Protein AF-W1IYW5-F1 (afdb_monomer_lite)

Secondary structure (DSSP, 8-state):
-EEEEPP-SSSPPEEEEEEEES-TTTT-EEEEEEEEE--TT--HHHHHHHHHHHT-TTTSTT--EEEE-STTHHHHHHHHHHTT--EEEE-TTSPPSSHHHHHHBSSHHHHHHHHHHHHHHTTSEE--S-HHHHHHHHT--EEE-TTS-EEEPPHHHHHHHH-PPP-HHHHHHHHHHH-----TTSPP-----SSSTTS--

pLDDT: mean 89.02, std 13.96, range [38.94, 98.12]

Sequence (201 aa):
MALCDVGNGRDKSIINLCKISGARGDTRRLVNYNIIEMDGACDPVEFGEFIHLTCDPVLYPNISLVVDSDEVGSDTTSILERSGREVQRIRWGKPMFSHYDRSRYLNQRAYANVAAQRAIRSGRMRPDNSSKSAEQAAKIPVRIDENGRWVIMKKALMRAKLNIRSPDRWDTYCFGMLCDFVPAAEPAKVRAELTLNAMSG

Organism: NCBI:txid1427518

Foldseek 3Di:
DWQWEFAALQDKIKTWDWDWDDDFADGIFIGTDDMDIHDSRQALLNVLVVCPVVVDCVVPPQDAAEYACPDRNVNSVVNNVVVVHDYHYDPFQAADPDPVLVLAAVHLVQSLLVRLVSCVVVVRYDDDPDPLLVVLNVLFDWDADPSRYIDTDDQVCCCPPVVDHDSRSNVSSSSSSVDDGDDPPDHDPPPPDDDPPPPPD

Structure (mmCIF, N/CA/C/O backbone):
data_AF-W1IYW5-F1
#
_entry.id   AF-W1IYW5-F1
#
loop_
_atom_site.group_PDB
_atom_site.id
_atom_site.type_symbol
_atom_site.label_atom_id
_atom_site.label_alt_id
_atom_site.label_comp_id
_atom_site.label_asym_id
_atom_site.label_entity_id
_atom_site.label_seq_id
_atom_site.pdbx_PDB_ins_code
_atom_site.Cartn_x
_atom_site.Cartn_y
_atom_site.Cartn_z
_atom_site.occupancy
_atom_site.B_iso_or_equiv
_atom_site.auth_seq_id
_atom_site.auth_comp_id
_atom_site.auth_asym_id
_atom_site.auth_atom_id
_atom_site.pdbx_PDB_model_num
ATOM 1 N N . MET A 1 1 ? -9.007 -4.127 8.463 1.00 92.56 1 MET A N 1
ATOM 2 C CA . MET A 1 1 ? -7.756 -3.338 8.457 1.00 92.56 1 MET A CA 1
ATOM 3 C C . MET A 1 1 ? -8.027 -2.000 7.801 1.00 92.56 1 MET A C 1
ATOM 5 O O . MET A 1 1 ? -8.871 -1.956 6.910 1.00 92.56 1 MET A O 1
ATOM 9 N N . ALA A 1 2 ? -7.314 -0.960 8.226 1.00 97.00 2 ALA A N 1
ATOM 10 C CA . ALA A 1 2 ? -7.260 0.333 7.551 1.00 97.00 2 ALA A CA 1
ATOM 11 C C . ALA A 1 2 ? -5.859 0.521 6.963 1.00 97.00 2 ALA A C 1
ATOM 13 O O . ALA A 1 2 ? -4.875 0.478 7.701 1.00 97.00 2 ALA A O 1
ATOM 14 N N . LEU A 1 3 ? -5.781 0.659 5.639 1.00 97.62 3 LEU A N 1
ATOM 15 C CA . LEU A 1 3 ? -4.537 0.895 4.908 1.00 97.62 3 LEU A CA 1
ATOM 16 C C . LEU A 1 3 ? -4.518 2.355 4.459 1.00 97.62 3 LEU A C 1
ATOM 18 O O . LEU A 1 3 ? -5.392 2.756 3.689 1.00 97.62 3 LEU A O 1
ATOM 22 N N . CYS A 1 4 ? -3.553 3.129 4.944 1.00 97.38 4 CYS A N 1
ATOM 23 C CA . CYS A 1 4 ? -3.563 4.581 4.837 1.00 97.38 4 CYS A CA 1
ATOM 24 C C . CYS A 1 4 ? -2.349 5.102 4.061 1.00 97.38 4 CYS A C 1
ATOM 26 O O . CYS A 1 4 ? -1.214 4.853 4.470 1.00 97.38 4 CYS A O 1
ATOM 28 N N . ASP A 1 5 ? -2.592 5.830 2.967 1.00 95.44 5 ASP A N 1
ATOM 29 C CA . ASP A 1 5 ? -1.572 6.641 2.280 1.00 95.44 5 ASP A CA 1
ATOM 30 C C . ASP A 1 5 ? -1.760 8.099 2.710 1.00 95.44 5 ASP A C 1
ATOM 32 O O . ASP A 1 5 ? -2.897 8.584 2.767 1.00 95.44 5 ASP A O 1
ATOM 36 N N . VAL A 1 6 ? -0.668 8.765 3.077 1.00 93.81 6 VAL A N 1
ATOM 37 C CA . VAL A 1 6 ? -0.693 10.094 3.695 1.00 93.81 6 VAL A CA 1
ATOM 38 C C . VAL A 1 6 ? -0.319 11.138 2.652 1.00 93.81 6 VAL A C 1
ATOM 40 O O . VAL A 1 6 ? 0.784 11.134 2.106 1.00 93.81 6 VAL A O 1
ATOM 43 N N . GLY A 1 7 ? -1.251 12.049 2.390 1.00 88.62 7 GLY A N 1
ATOM 44 C CA . GLY A 1 7 ? -1.028 13.223 1.562 1.00 88.62 7 GLY A CA 1
ATOM 45 C C . GLY A 1 7 ? -0.163 14.272 2.263 1.00 88.62 7 GLY A C 1
ATOM 46 O O . GLY A 1 7 ? 0.012 14.272 3.477 1.00 88.62 7 GLY A O 1
ATOM 47 N N . ASN A 1 8 ? 0.384 15.199 1.484 1.00 77.62 8 ASN A N 1
ATOM 48 C CA . ASN A 1 8 ? 1.279 16.262 1.959 1.00 77.62 8 ASN A CA 1
ATOM 49 C C . ASN A 1 8 ? 0.727 17.673 1.684 1.00 77.62 8 ASN A C 1
ATOM 51 O O . ASN A 1 8 ? 1.497 18.590 1.399 1.00 77.62 8 ASN A O 1
ATOM 55 N N . GLY A 1 9 ? -0.598 17.841 1.668 1.00 69.56 9 GLY A N 1
ATOM 56 C CA . GLY A 1 9 ? -1.248 19.107 1.301 1.00 69.56 9 GLY A CA 1
ATOM 57 C C . GLY A 1 9 ? -1.411 19.324 -0.215 1.00 69.56 9 GLY A C 1
ATOM 58 O O . GLY A 1 9 ? -2.073 20.264 -0.653 1.00 69.56 9 GLY A O 1
ATOM 59 N N . ARG A 1 10 ? -0.794 18.469 -1.045 1.00 73.94 10 ARG A N 1
ATOM 60 C CA . ARG A 1 10 ? -0.925 18.477 -2.513 1.00 73.94 10 ARG A CA 1
ATOM 61 C C . ARG A 1 10 ? -1.591 17.209 -3.031 1.00 73.94 10 ARG A C 1
ATOM 63 O O . ARG A 1 10 ? -2.471 17.279 -3.891 1.00 73.94 10 ARG A O 1
ATOM 70 N N . ASP A 1 11 ? -1.103 16.067 -2.564 1.00 81.56 11 ASP A N 1
ATOM 71 C CA . ASP A 1 11 ? -1.695 14.758 -2.821 1.00 81.56 11 ASP A CA 1
ATOM 72 C C . ASP A 1 11 ? -2.724 14.443 -1.725 1.00 81.56 11 ASP A C 1
ATOM 74 O O . ASP A 1 11 ? -2.647 14.980 -0.620 1.00 81.56 11 ASP A O 1
ATOM 78 N N . LYS A 1 12 ? -3.726 13.620 -2.044 1.00 90.12 12 LYS A N 1
ATOM 79 C CA . LYS A 1 12 ? -4.836 13.342 -1.125 1.00 90.12 12 LYS A CA 1
ATOM 80 C C . LYS A 1 12 ? -4.490 12.198 -0.185 1.00 90.12 12 LYS A C 1
ATOM 82 O O . LYS A 1 12 ? -3.950 11.188 -0.629 1.00 90.12 12 LYS A O 1
ATOM 87 N N . SER A 1 13 ? -4.908 12.314 1.070 1.00 95.00 13 SER A N 1
ATOM 88 C CA . SER A 1 13 ? -4.838 11.211 2.028 1.00 95.00 13 SER A CA 1
ATOM 89 C C . SER A 1 13 ? -5.966 10.205 1.786 1.00 95.00 13 SER A C 1
ATOM 91 O O . SER A 1 13 ? -7.115 10.587 1.543 1.00 95.00 13 SER A O 1
ATOM 93 N N . ILE A 1 14 ? -5.652 8.912 1.842 1.00 96.81 14 ILE A N 1
ATOM 94 C CA . ILE A 1 14 ? -6.589 7.823 1.533 1.00 96.81 14 ILE A CA 1
ATOM 95 C C . ILE A 1 14 ? -6.644 6.836 2.694 1.00 96.81 14 ILE A C 1
ATOM 97 O O . ILE A 1 14 ? -5.599 6.424 3.184 1.00 96.81 14 ILE A O 1
ATOM 101 N N . ILE A 1 15 ? -7.844 6.378 3.063 1.00 97.81 15 ILE A N 1
ATOM 102 C CA . ILE A 1 15 ? -8.062 5.206 3.923 1.00 97.81 15 ILE A CA 1
ATOM 103 C C . ILE A 1 15 ? -8.758 4.121 3.104 1.00 97.81 15 ILE A C 1
ATOM 105 O O . ILE A 1 15 ? -9.862 4.316 2.601 1.00 97.81 15 ILE A O 1
ATOM 109 N N . ASN A 1 16 ? -8.147 2.946 3.013 1.00 97.62 16 ASN A N 1
ATOM 110 C CA . ASN A 1 16 ? -8.753 1.758 2.421 1.00 97.62 16 ASN A CA 1
ATOM 111 C C . ASN A 1 16 ? -9.114 0.757 3.521 1.00 97.62 16 ASN A C 1
ATOM 113 O O . ASN A 1 16 ? -8.246 0.105 4.114 1.00 97.62 16 ASN A O 1
ATOM 117 N N . LEU A 1 17 ? -10.414 0.642 3.789 1.00 95.88 17 LEU A N 1
ATOM 118 C CA . LEU A 1 17 ? -10.966 -0.341 4.708 1.00 95.88 17 LEU A CA 1
ATOM 119 C C . LEU A 1 17 ? -11.134 -1.668 3.973 1.00 95.88 17 LEU A C 1
ATOM 121 O O . LEU A 1 17 ? -11.879 -1.776 2.996 1.00 95.88 17 LEU A O 1
ATOM 125 N N . CYS A 1 18 ? -10.441 -2.698 4.449 1.00 94.31 18 CYS A N 1
ATOM 126 C CA . CYS A 1 18 ? -10.417 -3.998 3.790 1.00 94.31 18 CYS A CA 1
ATOM 127 C C . CYS A 1 18 ? -10.263 -5.169 4.770 1.00 94.31 18 CYS A C 1
ATOM 129 O O . CYS A 1 18 ? -9.826 -5.019 5.919 1.00 94.31 18 CYS A O 1
ATOM 131 N N . LYS A 1 19 ? -10.607 -6.368 4.290 1.00 93.06 19 LYS A N 1
ATOM 132 C CA . LYS A 1 19 ? -10.256 -7.648 4.913 1.00 93.06 19 LYS A CA 1
ATOM 133 C C . LYS A 1 19 ? -9.059 -8.249 4.195 1.00 93.06 19 LYS A C 1
ATOM 135 O O . LYS A 1 19 ? -9.062 -8.377 2.970 1.00 93.06 19 LYS A O 1
ATOM 140 N N . ILE A 1 20 ? -8.078 -8.678 4.979 1.00 92.88 20 ILE A N 1
ATOM 141 C CA . ILE A 1 20 ? -6.892 -9.381 4.499 1.00 92.88 20 ILE A CA 1
ATOM 142 C C . ILE A 1 20 ? -6.890 -10.791 5.080 1.00 92.88 20 ILE A C 1
ATOM 144 O O . ILE A 1 20 ? -7.329 -11.015 6.206 1.00 92.88 20 ILE A O 1
ATOM 148 N N . SER A 1 21 ? -6.458 -11.751 4.270 1.00 92.75 21 SER A N 1
ATOM 149 C CA . SER A 1 21 ? -6.284 -13.148 4.668 1.00 92.75 21 SER A CA 1
ATOM 150 C C . SER A 1 21 ? -5.177 -13.804 3.844 1.00 92.75 21 SER A C 1
ATOM 152 O O . SER A 1 21 ? -4.787 -13.281 2.798 1.00 92.75 21 SER A O 1
ATOM 154 N N . GLY A 1 22 ? -4.678 -14.947 4.308 1.00 92.00 22 GLY A N 1
ATOM 155 C CA . GLY A 1 22 ? -3.593 -15.676 3.653 1.00 92.00 22 GLY A CA 1
ATOM 156 C C . GLY A 1 22 ? -2.206 -15.074 3.902 1.00 92.00 22 GLY A C 1
ATOM 157 O O . GLY A 1 22 ? -2.042 -13.891 4.219 1.00 92.00 22 GLY A O 1
ATOM 158 N N . ALA A 1 23 ? -1.187 -15.915 3.756 1.00 90.25 23 ALA A N 1
ATOM 159 C CA . ALA A 1 23 ? 0.206 -15.513 3.900 1.00 90.25 23 ALA A CA 1
ATOM 160 C C . ALA A 1 23 ? 0.642 -14.604 2.738 1.00 90.25 23 ALA A C 1
ATOM 162 O O . ALA A 1 23 ? 0.059 -14.635 1.650 1.00 90.25 23 ALA A O 1
ATOM 163 N N . ARG A 1 24 ? 1.683 -13.788 2.958 1.00 90.50 24 ARG A N 1
ATOM 164 C CA . ARG A 1 24 ? 2.289 -12.981 1.884 1.00 90.50 24 ARG A CA 1
ATOM 165 C C . ARG A 1 24 ? 2.735 -13.891 0.727 1.00 90.50 24 ARG A C 1
ATOM 167 O O . ARG A 1 24 ? 3.128 -15.033 0.946 1.00 90.50 24 ARG A O 1
ATOM 174 N N . GLY A 1 25 ? 2.667 -13.384 -0.504 1.00 84.81 25 GLY A N 1
ATOM 175 C CA . GLY A 1 25 ? 2.930 -14.163 -1.719 1.00 84.81 25 GLY A CA 1
ATOM 176 C C . GLY A 1 25 ? 1.661 -14.763 -2.334 1.00 84.81 25 GLY A C 1
ATOM 177 O O . GLY A 1 25 ? 0.730 -14.036 -2.704 1.00 84.81 25 GLY A O 1
ATOM 178 N N . ASP A 1 26 ? 1.626 -16.085 -2.489 1.00 85.00 26 ASP A N 1
ATOM 179 C CA . ASP A 1 26 ? 0.681 -16.741 -3.404 1.00 85.00 26 ASP A CA 1
ATOM 180 C C . ASP A 1 26 ? -0.714 -16.994 -2.821 1.00 85.00 26 ASP A C 1
ATOM 182 O O . ASP A 1 26 ? -1.666 -17.166 -3.577 1.00 85.00 26 ASP A O 1
ATOM 186 N N . THR A 1 27 ? -0.877 -16.938 -1.496 1.00 92.19 27 THR A N 1
ATOM 187 C CA . THR A 1 27 ? -2.184 -17.148 -0.840 1.00 92.19 27 THR A CA 1
ATOM 188 C C . THR A 1 27 ? -2.853 -15.851 -0.389 1.00 92.19 27 THR A C 1
ATOM 190 O O . THR A 1 27 ? -4.037 -15.854 -0.054 1.00 92.19 27 THR A O 1
ATOM 193 N N . ARG A 1 28 ? -2.130 -14.724 -0.426 1.00 94.94 28 ARG A N 1
ATOM 194 C CA . ARG A 1 28 ? -2.611 -13.415 0.028 1.00 94.94 28 ARG A CA 1
ATOM 195 C C . ARG A 1 28 ? -3.891 -13.007 -0.695 1.00 94.94 28 ARG A C 1
ATOM 197 O O . ARG A 1 28 ? -3.903 -12.927 -1.924 1.00 94.94 28 ARG A O 1
ATOM 204 N N . ARG A 1 29 ? -4.946 -12.710 0.058 1.00 95.75 29 ARG A N 1
ATOM 205 C CA . ARG A 1 29 ? -6.242 -12.244 -0.441 1.00 95.75 29 ARG A CA 1
ATOM 206 C C . ARG A 1 29 ? -6.603 -10.917 0.215 1.00 95.75 29 ARG A C 1
ATOM 208 O O . ARG A 1 29 ? -6.480 -10.782 1.431 1.00 95.75 29 ARG A O 1
ATOM 215 N N . LEU A 1 30 ? -7.088 -9.977 -0.592 1.00 95.56 30 LEU A N 1
ATOM 216 C CA . LEU A 1 30 ? -7.554 -8.663 -0.157 1.00 95.56 30 LEU A CA 1
ATOM 217 C C . LEU A 1 30 ? -8.959 -8.425 -0.707 1.00 95.56 30 LEU A C 1
ATOM 219 O O . LEU A 1 30 ? -9.179 -8.466 -1.918 1.00 95.56 30 LEU A O 1
ATOM 223 N N . VAL A 1 31 ? -9.904 -8.179 0.196 1.00 94.62 31 VAL A N 1
ATOM 224 C CA . VAL A 1 31 ? -11.281 -7.798 -0.129 1.00 94.62 31 VAL A CA 1
ATOM 225 C C . VAL A 1 31 ? -11.503 -6.379 0.376 1.00 94.62 31 VAL A C 1
ATOM 227 O O . VAL A 1 31 ? -11.457 -6.142 1.583 1.00 94.62 31 VAL A O 1
ATOM 230 N N . ASN A 1 32 ? -11.687 -5.434 -0.544 1.00 94.75 32 ASN A N 1
ATOM 231 C CA . ASN A 1 32 ? -12.007 -4.052 -0.205 1.00 94.75 32 ASN A CA 1
ATOM 232 C C . ASN A 1 32 ? -13.467 -3.938 0.258 1.00 94.75 32 ASN A C 1
ATOM 234 O O . ASN A 1 32 ? -14.337 -4.627 -0.272 1.00 94.75 32 ASN A O 1
ATOM 238 N N . TYR A 1 33 ? -13.702 -3.076 1.244 1.00 93.00 33 TYR A N 1
ATOM 239 C CA . TYR A 1 33 ? -15.037 -2.703 1.707 1.00 93.00 33 TYR A CA 1
ATOM 240 C C . TYR A 1 33 ? -15.352 -1.245 1.408 1.00 93.00 33 TYR A C 1
ATOM 242 O O . TYR A 1 33 ? -16.455 -0.943 0.966 1.00 93.00 33 TYR A O 1
ATOM 250 N N . ASN A 1 34 ? -14.404 -0.345 1.675 1.00 94.81 34 ASN A N 1
ATOM 251 C CA . ASN A 1 34 ? -14.607 1.080 1.467 1.00 94.81 34 ASN A CA 1
ATOM 252 C C . ASN A 1 34 ? -13.282 1.797 1.187 1.00 94.81 34 ASN A C 1
ATOM 254 O O . ASN A 1 34 ? -12.236 1.402 1.706 1.00 94.81 34 ASN A O 1
ATOM 258 N N . ILE A 1 35 ? -13.338 2.862 0.389 1.00 96.88 35 ILE A N 1
ATOM 259 C CA . ILE A 1 35 ? -12.247 3.824 0.219 1.00 96.88 35 ILE A CA 1
ATOM 260 C C . ILE A 1 35 ? -12.757 5.190 0.651 1.00 96.88 35 ILE A C 1
ATOM 262 O O . ILE A 1 35 ? -13.714 5.709 0.081 1.00 96.88 35 ILE A O 1
ATOM 266 N N . ILE A 1 36 ? -12.064 5.789 1.609 1.00 96.38 36 ILE A N 1
ATOM 267 C CA . ILE A 1 36 ? -12.304 7.150 2.071 1.00 96.38 36 ILE A CA 1
ATOM 268 C C . ILE A 1 36 ? -11.160 8.011 1.539 1.00 96.38 36 ILE A C 1
ATOM 270 O O . ILE A 1 36 ? -9.991 7.683 1.725 1.00 96.38 36 ILE A O 1
ATOM 274 N N . GLU A 1 37 ? -11.500 9.079 0.825 1.00 95.31 37 GLU A N 1
ATOM 275 C CA . GLU A 1 37 ? -10.552 10.031 0.241 1.00 95.31 37 GLU A CA 1
ATOM 276 C C . GLU A 1 37 ? -10.751 11.377 0.934 1.00 95.31 37 GLU A C 1
ATOM 278 O O . GLU A 1 37 ? -11.840 11.945 0.859 1.00 95.31 37 GLU A O 1
ATOM 283 N N . MET A 1 38 ? -9.707 11.861 1.604 1.00 93.31 38 MET A N 1
ATOM 284 C CA . MET A 1 38 ? -9.703 13.166 2.260 1.00 93.31 38 MET A CA 1
ATOM 285 C C . MET A 1 38 ? -9.504 14.287 1.241 1.00 93.31 38 MET A C 1
ATOM 287 O O . MET A 1 38 ? -9.048 14.066 0.109 1.00 93.31 38 MET A O 1
ATOM 291 N N . ASP A 1 39 ? -9.836 15.510 1.649 1.00 86.62 39 ASP A N 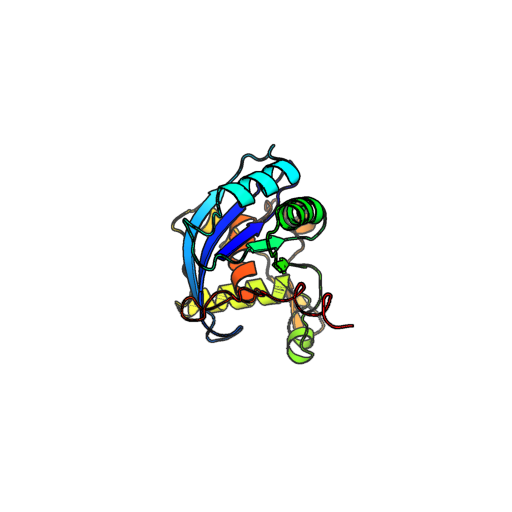1
ATOM 292 C CA . ASP A 1 39 ? -9.461 16.687 0.876 1.00 86.62 39 ASP A CA 1
ATOM 293 C C . ASP A 1 39 ? -7.931 16.815 0.781 1.00 86.62 39 ASP A C 1
ATOM 295 O O . ASP A 1 39 ? -7.195 16.362 1.658 1.00 86.62 39 ASP A O 1
ATOM 299 N N . GLY A 1 40 ? -7.446 17.412 -0.310 1.00 81.44 40 GLY A N 1
ATOM 300 C CA . GLY A 1 40 ? -6.012 17.605 -0.520 1.00 81.44 40 GLY A CA 1
ATOM 301 C C . GLY A 1 40 ? -5.381 18.572 0.481 1.00 81.44 40 GLY A C 1
ATOM 302 O O . GLY A 1 40 ? -4.184 18.472 0.702 1.00 81.44 40 GLY A O 1
ATOM 303 N N . ALA A 1 41 ? -6.164 19.468 1.089 1.00 84.88 41 ALA A N 1
ATOM 304 C CA . ALA A 1 41 ? -5.701 20.406 2.108 1.00 84.88 41 ALA A CA 1
ATOM 305 C C . ALA A 1 41 ? -5.589 19.793 3.516 1.00 84.88 41 ALA A C 1
ATOM 307 O O . ALA A 1 41 ? -5.059 20.456 4.403 1.00 84.88 41 ALA A O 1
ATOM 308 N N . CYS A 1 42 ? -6.068 18.560 3.718 1.00 88.69 42 CYS A N 1
ATOM 309 C CA . CYS A 1 42 ? -5.986 17.875 5.006 1.00 88.69 42 CYS A CA 1
ATOM 310 C C . CYS A 1 42 ? -4.523 17.612 5.373 1.00 88.69 42 CYS A C 1
ATOM 312 O O . CYS A 1 42 ? -3.784 16.974 4.611 1.00 88.69 42 CYS A O 1
ATOM 314 N N . ASP A 1 43 ? -4.103 18.111 6.532 1.00 90.75 43 ASP A N 1
ATOM 315 C CA . ASP A 1 43 ? -2.738 17.929 7.004 1.00 90.75 43 ASP A CA 1
ATOM 316 C C . ASP A 1 43 ? -2.537 16.548 7.675 1.00 90.75 43 ASP A C 1
ATOM 318 O O . ASP A 1 43 ? -3.501 15.870 8.048 1.00 90.75 43 ASP A O 1
ATOM 322 N N . PRO A 1 44 ? -1.284 16.077 7.827 1.00 92.38 44 PRO A N 1
ATOM 323 C CA . PRO A 1 44 ? -1.004 14.762 8.403 1.00 92.38 44 PRO A CA 1
ATOM 324 C C . PRO A 1 44 ? -1.505 14.556 9.843 1.00 92.38 44 PRO A C 1
ATOM 326 O O . PRO A 1 44 ? -1.775 13.411 10.224 1.00 92.38 44 PRO A O 1
ATOM 329 N N . VAL A 1 45 ? -1.606 15.617 10.650 1.00 92.56 45 VAL A N 1
ATOM 330 C CA . VAL A 1 45 ? -2.096 15.555 12.036 1.00 92.56 45 VAL A CA 1
ATOM 331 C C . VAL A 1 45 ? -3.608 15.379 12.033 1.00 92.56 45 VAL A C 1
ATOM 333 O O . VAL A 1 45 ? -4.092 14.406 12.615 1.00 92.56 45 VAL A O 1
ATOM 336 N N . GLU A 1 46 ? -4.326 16.234 11.300 1.00 93.19 46 GLU A N 1
ATOM 337 C CA . GLU A 1 46 ? -5.779 16.126 11.107 1.00 93.19 46 GLU A CA 1
ATOM 338 C C . GLU A 1 46 ? -6.151 14.742 10.555 1.00 93.19 46 GLU A C 1
ATOM 340 O O . GLU A 1 46 ? -7.086 14.091 11.027 1.00 93.19 46 GLU A O 1
ATOM 345 N N . PHE A 1 47 ? -5.365 14.223 9.607 1.00 95.44 47 PHE A N 1
ATOM 346 C CA . PHE A 1 47 ? -5.587 12.886 9.070 1.00 95.44 47 PHE A CA 1
ATOM 347 C C . PHE A 1 47 ? -5.417 11.782 10.125 1.00 95.44 47 PHE A C 1
ATOM 349 O O . PHE A 1 47 ? -6.175 10.811 10.130 1.00 95.44 47 PHE A O 1
ATOM 356 N N . GLY A 1 48 ? -4.451 11.920 11.040 1.00 95.31 48 GLY A N 1
ATOM 357 C CA . GLY A 1 48 ? -4.250 10.983 12.149 1.00 95.31 48 GLY A CA 1
ATOM 358 C C . GLY A 1 48 ? -5.440 10.949 13.106 1.00 95.31 48 GLY A C 1
ATOM 359 O O . GLY A 1 48 ? -5.919 9.868 13.460 1.00 95.31 48 GLY A O 1
ATOM 360 N N . GLU A 1 49 ? -5.966 12.119 13.464 1.00 94.62 49 GLU A N 1
ATOM 361 C CA . GLU A 1 49 ? -7.178 12.252 14.281 1.00 94.62 49 GLU A CA 1
ATOM 362 C C . GLU A 1 49 ? -8.399 11.665 13.562 1.00 94.62 49 GLU A C 1
ATOM 364 O O . GLU A 1 49 ? -9.162 10.885 14.138 1.00 94.62 49 GLU A O 1
ATOM 369 N N . PHE A 1 50 ? -8.536 11.943 12.265 1.00 95.94 50 PHE A N 1
ATOM 370 C CA . PHE A 1 50 ? -9.610 11.396 11.447 1.00 95.94 50 PHE A CA 1
ATOM 371 C C . PHE A 1 50 ? -9.555 9.864 11.358 1.00 95.94 50 PHE A C 1
ATOM 373 O O . PHE A 1 50 ? -10.589 9.202 11.485 1.00 95.94 50 PHE A O 1
ATOM 380 N N . ILE A 1 51 ? -8.364 9.270 11.195 1.00 96.62 51 ILE A N 1
ATOM 381 C CA . ILE A 1 51 ? -8.184 7.810 11.243 1.00 96.62 51 ILE A CA 1
ATOM 382 C C . ILE A 1 51 ? -8.597 7.271 12.616 1.00 96.62 51 ILE A C 1
ATOM 384 O O . ILE A 1 51 ? -9.278 6.246 12.669 1.00 96.62 51 ILE A O 1
ATOM 388 N N . HIS A 1 52 ? -8.197 7.927 13.711 1.00 95.19 52 HIS A N 1
ATOM 389 C CA . HIS A 1 52 ? -8.535 7.497 15.069 1.00 95.19 52 HIS A CA 1
ATOM 390 C C . HIS A 1 52 ? -10.052 7.408 15.276 1.00 95.19 52 HIS A C 1
ATOM 392 O O . HIS A 1 52 ? -10.537 6.374 15.735 1.00 95.19 52 HIS A O 1
ATOM 398 N N . LEU A 1 53 ? -10.786 8.446 14.866 1.00 93.44 53 LEU A N 1
ATOM 399 C CA . LEU A 1 53 ? -12.244 8.514 14.990 1.00 93.44 53 LEU A CA 1
ATOM 400 C C . LEU A 1 53 ? -12.960 7.554 14.030 1.00 93.44 53 LEU A C 1
ATOM 402 O O . LEU A 1 53 ? -13.920 6.886 14.403 1.00 93.44 53 LEU A O 1
ATOM 406 N N . THR A 1 54 ? -12.488 7.457 12.787 1.00 93.81 54 THR A N 1
ATOM 407 C CA . THR A 1 54 ? -13.151 6.661 11.742 1.00 93.81 54 THR A CA 1
ATOM 408 C C . THR A 1 54 ? -12.917 5.162 11.916 1.00 93.81 54 THR A C 1
ATOM 410 O O . THR A 1 54 ? -13.780 4.352 11.583 1.00 93.81 54 THR A O 1
ATOM 413 N N . CYS A 1 55 ? -11.746 4.765 12.417 1.00 94.12 55 CYS A N 1
ATOM 414 C CA . CYS A 1 55 ? -11.343 3.366 12.563 1.00 94.12 55 CYS A CA 1
ATOM 415 C C . CYS A 1 55 ? -11.568 2.847 13.992 1.00 94.12 55 CYS A C 1
ATOM 417 O O . CYS A 1 55 ? -10.703 2.162 14.549 1.00 94.12 55 CYS A O 1
ATOM 419 N N . ASP A 1 56 ? -12.716 3.170 14.584 1.00 89.31 56 ASP A N 1
ATOM 420 C CA . ASP A 1 56 ? -13.095 2.751 15.935 1.00 89.31 56 ASP A CA 1
ATOM 421 C C . ASP A 1 56 ? -13.127 1.205 16.056 1.00 89.31 56 ASP A C 1
ATOM 423 O O . ASP A 1 56 ? -13.806 0.546 15.260 1.00 89.31 56 ASP A O 1
ATOM 427 N N . PRO A 1 57 ? -12.416 0.590 17.026 1.00 86.81 57 PRO A N 1
ATOM 428 C CA . PRO A 1 57 ? -12.482 -0.848 17.297 1.00 86.81 57 PRO A CA 1
ATOM 429 C C . PRO A 1 57 ? -13.879 -1.380 17.621 1.00 86.81 57 PRO A C 1
ATOM 431 O O . PRO A 1 57 ? -14.122 -2.566 17.407 1.00 86.81 57 PRO A O 1
ATOM 434 N N . VAL A 1 58 ? -14.781 -0.539 18.135 1.00 86.62 58 VAL A N 1
ATOM 435 C CA . VAL A 1 58 ? -16.178 -0.908 18.400 1.00 86.62 58 VAL A CA 1
ATOM 436 C C . VAL A 1 58 ? -16.915 -1.167 17.086 1.00 86.62 58 VAL A C 1
ATOM 438 O O . VAL A 1 58 ? -17.655 -2.142 16.973 1.00 86.62 58 VAL A O 1
ATOM 441 N N . LEU A 1 59 ? -16.673 -0.333 16.070 1.00 86.25 59 LEU A N 1
ATOM 442 C CA . LEU A 1 59 ? -17.259 -0.482 14.734 1.00 86.25 59 LEU A CA 1
ATOM 443 C C . LEU A 1 59 ? -16.526 -1.536 13.896 1.00 86.25 59 LEU A C 1
ATOM 445 O O . LEU A 1 59 ? -17.143 -2.264 13.118 1.00 86.25 59 LEU A O 1
ATOM 449 N N . TYR A 1 60 ? -15.207 -1.632 14.066 1.00 87.44 60 TYR A N 1
ATOM 450 C CA . TYR A 1 60 ? -14.343 -2.550 13.333 1.00 87.44 60 TYR A CA 1
ATOM 451 C C . TYR A 1 60 ? -13.489 -3.387 14.298 1.00 87.44 60 TYR A C 1
ATOM 453 O O . TYR A 1 60 ? -12.304 -3.094 14.495 1.00 87.44 60 TYR A O 1
ATOM 461 N N . PRO A 1 61 ? -14.044 -4.472 14.867 1.00 82.62 61 PRO A N 1
ATOM 462 C CA . PRO A 1 61 ? -13.281 -5.370 15.724 1.00 82.62 61 PRO A CA 1
ATOM 463 C C . PRO A 1 61 ? -12.027 -5.891 15.011 1.00 82.62 61 PRO A C 1
ATOM 465 O O . PRO A 1 61 ? -12.072 -6.262 13.834 1.00 82.62 61 PRO A O 1
ATOM 468 N N . ASN A 1 62 ? -10.896 -5.924 15.721 1.00 82.38 62 ASN A N 1
ATOM 469 C CA . ASN A 1 62 ? -9.585 -6.337 15.196 1.00 82.38 62 ASN A CA 1
ATOM 470 C C . ASN A 1 62 ? -9.051 -5.462 14.042 1.00 82.38 62 ASN A C 1
ATOM 472 O O . ASN A 1 62 ? -8.269 -5.923 13.202 1.00 82.38 62 ASN A O 1
ATOM 476 N N . ILE A 1 63 ? -9.456 -4.190 13.962 1.00 90.31 63 ILE A N 1
ATOM 477 C CA . ILE A 1 63 ? -8.887 -3.264 12.983 1.00 90.31 63 ILE A CA 1
ATOM 478 C C . ILE A 1 63 ? -7.416 -2.967 13.290 1.00 90.31 63 ILE A C 1
ATOM 480 O O . ILE A 1 63 ? -7.072 -2.261 14.230 1.00 90.31 63 ILE A O 1
ATOM 484 N N . SER A 1 64 ? -6.524 -3.493 12.456 1.00 92.94 64 SER A N 1
ATOM 485 C CA . SER A 1 64 ? -5.126 -3.060 12.424 1.00 92.94 64 SER A CA 1
ATOM 486 C C . SER A 1 64 ? -4.973 -1.835 11.524 1.00 92.94 64 SER A C 1
ATOM 488 O O . SER A 1 64 ? -5.532 -1.812 10.416 1.00 92.94 64 SER A O 1
ATOM 490 N N . LEU A 1 65 ? -4.199 -0.854 11.990 1.00 96.44 65 LEU A N 1
ATOM 491 C CA . LEU A 1 65 ? -3.836 0.340 11.233 1.00 96.44 65 LEU A CA 1
ATOM 492 C C . LEU A 1 65 ? -2.494 0.127 10.533 1.00 96.44 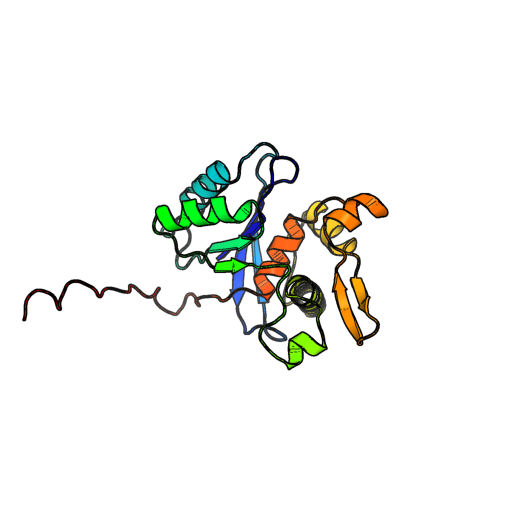65 LEU A C 1
ATOM 494 O O . LEU A 1 65 ? -1.528 -0.313 11.153 1.00 96.44 65 LEU A O 1
ATOM 498 N N . VAL A 1 66 ? -2.441 0.443 9.245 1.00 97.25 66 VAL A N 1
ATOM 499 C CA . VAL A 1 66 ? -1.237 0.374 8.416 1.00 97.25 66 VAL A CA 1
ATOM 500 C C . VAL A 1 66 ? -1.082 1.722 7.731 1.00 97.25 66 VAL A C 1
ATOM 502 O O . VAL A 1 66 ? -1.988 2.131 7.012 1.00 97.25 66 VAL A O 1
ATOM 505 N N . VAL A 1 67 ? 0.035 2.409 7.942 1.00 97.25 67 VAL A N 1
ATOM 506 C CA . VAL A 1 67 ? 0.247 3.780 7.450 1.00 97.25 67 VAL A CA 1
ATOM 507 C C . VAL A 1 67 ? 1.551 3.839 6.664 1.00 97.25 67 VAL A C 1
ATOM 509 O O . VAL A 1 67 ? 2.556 3.297 7.128 1.00 97.25 67 VAL A O 1
ATOM 512 N N . ASP A 1 68 ? 1.559 4.483 5.492 1.00 93.88 68 ASP A N 1
ATOM 513 C CA . ASP A 1 68 ? 2.818 4.909 4.867 1.00 93.88 68 ASP A CA 1
ATOM 514 C C . ASP A 1 68 ? 3.468 5.969 5.750 1.00 93.88 68 ASP A C 1
ATOM 516 O O . ASP A 1 68 ? 2.992 7.095 5.836 1.00 93.88 68 ASP A O 1
ATOM 520 N N . SER A 1 69 ? 4.508 5.575 6.481 1.00 89.50 69 SER A N 1
ATOM 521 C CA . SER A 1 69 ? 5.141 6.428 7.486 1.00 89.50 69 SER A CA 1
ATOM 522 C C . SER A 1 69 ? 6.407 7.103 6.969 1.00 89.50 69 SER A C 1
ATOM 524 O O . SER A 1 69 ? 7.148 7.682 7.772 1.00 89.50 69 SER A O 1
ATOM 526 N N . ASP A 1 70 ? 6.729 6.959 5.683 1.00 86.38 70 ASP A N 1
ATOM 527 C CA . ASP A 1 70 ? 7.827 7.706 5.081 1.00 86.38 70 ASP A CA 1
ATOM 528 C C . ASP A 1 70 ? 7.454 9.205 5.008 1.00 86.38 70 ASP A C 1
ATOM 530 O O . ASP A 1 70 ? 6.305 9.575 4.777 1.00 86.38 70 ASP A O 1
ATOM 534 N N . GLU A 1 71 ? 8.434 10.082 5.254 1.00 85.75 71 GLU A N 1
ATOM 535 C CA . GLU A 1 71 ? 8.264 11.546 5.241 1.00 85.75 71 GLU A CA 1
ATOM 536 C C . GLU A 1 71 ? 7.114 12.034 6.155 1.00 85.75 71 GLU A C 1
ATOM 538 O O . GLU A 1 71 ? 7.163 11.836 7.372 1.00 85.75 71 GLU A O 1
ATOM 543 N N . VAL A 1 72 ? 6.092 12.676 5.576 1.00 86.75 72 VAL A N 1
ATOM 544 C CA . VAL A 1 72 ? 4.975 13.326 6.283 1.00 86.75 72 VAL A CA 1
ATOM 545 C C . VAL A 1 72 ? 4.096 12.348 7.066 1.00 86.75 72 VAL A C 1
ATOM 547 O O . VAL A 1 72 ? 3.498 12.721 8.072 1.00 86.75 72 VAL A O 1
ATOM 550 N N . GLY A 1 73 ? 4.059 11.070 6.679 1.00 89.38 73 GLY A N 1
ATOM 551 C CA . GLY A 1 73 ? 3.263 10.065 7.385 1.00 89.38 73 GLY A CA 1
ATOM 552 C C . GLY A 1 73 ? 3.804 9.689 8.765 1.00 89.38 73 GLY A C 1
ATOM 553 O O . GLY A 1 73 ? 3.121 9.021 9.552 1.00 89.38 73 GLY A O 1
ATOM 554 N N . SER A 1 74 ? 5.024 10.124 9.102 1.00 92.56 74 SER A N 1
ATOM 555 C CA . SER A 1 74 ? 5.574 9.954 10.447 1.00 92.56 74 SER A CA 1
ATOM 556 C C . SER A 1 74 ? 4.752 10.700 11.503 1.00 92.56 74 SER A C 1
ATOM 558 O O . SER A 1 74 ? 4.559 10.164 12.600 1.00 92.56 74 SER A O 1
ATOM 560 N N . ASP A 1 75 ? 4.219 11.877 11.167 1.00 93.12 75 ASP A N 1
ATOM 561 C CA . ASP A 1 75 ? 3.420 12.693 12.086 1.00 93.12 75 ASP A CA 1
ATOM 562 C C . ASP A 1 75 ? 2.047 12.061 12.317 1.00 93.12 75 ASP A C 1
ATOM 564 O O . ASP A 1 75 ? 1.690 11.803 13.466 1.00 93.12 75 ASP A O 1
ATOM 568 N N . THR A 1 76 ? 1.349 11.660 11.243 1.00 95.19 76 THR A N 1
ATOM 569 C CA . THR A 1 76 ? 0.097 10.879 11.316 1.00 95.19 76 THR A CA 1
ATOM 570 C C . THR A 1 76 ? 0.251 9.665 12.225 1.00 95.19 76 THR A C 1
ATOM 572 O O . THR A 1 76 ? -0.594 9.390 13.076 1.00 95.19 76 THR A O 1
ATOM 575 N N . THR A 1 77 ? 1.360 8.937 12.078 1.00 95.81 77 THR A N 1
ATOM 576 C CA . THR A 1 77 ? 1.599 7.749 12.896 1.00 95.81 77 THR A CA 1
ATOM 577 C C . THR A 1 77 ? 1.840 8.101 14.364 1.00 95.81 77 THR A C 1
ATOM 579 O O . THR A 1 77 ? 1.329 7.420 15.248 1.00 95.81 77 THR A O 1
ATOM 582 N N . SER A 1 78 ? 2.587 9.172 14.633 1.00 95.12 78 SER A N 1
ATOM 583 C CA . SER A 1 78 ? 2.881 9.616 15.999 1.00 95.12 78 SER A CA 1
ATOM 584 C C . SER A 1 78 ? 1.618 10.078 16.731 1.00 95.12 78 SER A C 1
ATOM 586 O O . SER A 1 78 ? 1.474 9.810 17.921 1.00 95.12 78 SER A O 1
ATOM 588 N N . ILE A 1 79 ? 0.688 10.733 16.028 1.00 95.69 79 ILE A N 1
ATOM 589 C CA . ILE A 1 79 ? -0.631 11.095 16.567 1.00 95.69 79 ILE A CA 1
ATOM 590 C C . ILE A 1 79 ? -1.417 9.842 16.948 1.00 95.69 79 ILE A C 1
ATOM 592 O O . ILE A 1 79 ? -1.857 9.720 18.087 1.00 95.69 79 ILE A O 1
ATOM 596 N N . LEU A 1 80 ? -1.512 8.867 16.042 1.00 96.38 80 LEU A N 1
ATOM 597 C CA . LEU A 1 80 ? -2.202 7.605 16.309 1.00 96.38 80 LEU A CA 1
ATOM 598 C C . LEU A 1 80 ? -1.604 6.852 17.509 1.00 96.38 80 LEU A C 1
ATOM 600 O O . LEU A 1 80 ? -2.347 6.412 18.387 1.00 96.38 80 LEU A O 1
ATOM 604 N N . GLU A 1 81 ? -0.276 6.740 17.577 1.00 96.19 81 GLU A N 1
ATOM 605 C CA . GLU A 1 81 ? 0.431 6.091 18.689 1.00 96.19 81 GLU A CA 1
ATOM 606 C C . GLU A 1 81 ? 0.174 6.815 20.025 1.00 96.19 81 GLU A C 1
ATOM 608 O O . GLU A 1 81 ? -0.101 6.161 21.032 1.00 96.19 81 GLU A O 1
ATOM 613 N N . ARG A 1 82 ? 0.174 8.158 20.040 1.00 95.25 82 ARG A N 1
ATOM 614 C CA . ARG A 1 82 ? -0.177 8.963 21.229 1.00 95.25 82 ARG A CA 1
ATOM 615 C C . ARG A 1 82 ? -1.629 8.771 21.665 1.00 95.25 82 ARG A C 1
ATOM 617 O O . ARG A 1 82 ? -1.903 8.790 22.860 1.00 95.25 82 ARG A O 1
ATOM 624 N N . SER A 1 83 ? -2.536 8.522 20.725 1.00 93.19 83 SER A N 1
ATOM 625 C CA . SER A 1 83 ? -3.934 8.160 20.992 1.00 93.19 83 SER A CA 1
ATOM 626 C C . SER A 1 83 ? -4.119 6.681 21.378 1.00 93.19 83 SER A C 1
ATOM 628 O O . SER A 1 83 ? -5.239 6.169 21.339 1.00 93.19 83 SER A O 1
ATOM 630 N N . GLY A 1 84 ? -3.039 5.965 21.717 1.00 92.88 84 GLY A N 1
ATOM 631 C CA . GLY A 1 84 ? -3.080 4.576 22.185 1.00 92.88 84 GLY A CA 1
ATOM 632 C C . GLY A 1 84 ? -3.318 3.543 21.081 1.00 92.88 84 GLY A C 1
ATOM 633 O O . GLY A 1 84 ? -3.747 2.424 21.363 1.00 92.88 84 GLY A O 1
ATOM 634 N N . ARG A 1 85 ? -3.084 3.902 19.815 1.00 93.25 85 ARG A N 1
ATOM 635 C CA . ARG A 1 85 ? -3.304 3.018 18.665 1.00 93.25 85 ARG A CA 1
ATOM 636 C C . ARG A 1 85 ? -2.009 2.323 18.266 1.00 93.25 85 ARG A C 1
ATOM 638 O O . ARG A 1 85 ? -0.983 2.968 18.081 1.00 93.25 85 ARG A O 1
ATOM 645 N N . GLU A 1 86 ? -2.071 1.016 18.041 1.00 91.69 86 GLU A N 1
ATOM 646 C CA . GLU A 1 86 ? -0.968 0.287 17.413 1.00 91.69 86 GLU A CA 1
ATOM 647 C C . GLU A 1 86 ? -0.990 0.509 15.894 1.00 91.69 86 GLU A C 1
ATOM 649 O O . GLU A 1 86 ? -2.018 0.302 15.237 1.00 91.69 86 GLU A O 1
ATOM 654 N N . VAL A 1 87 ? 0.148 0.927 15.330 1.00 95.44 87 VAL A N 1
ATOM 655 C CA . VAL A 1 87 ? 0.280 1.226 13.901 1.00 95.44 87 VAL A CA 1
ATOM 656 C C . VAL A 1 87 ? 1.422 0.433 13.279 1.00 95.44 87 VAL A C 1
ATOM 658 O O . VAL A 1 87 ? 2.566 0.478 13.726 1.00 95.44 87 VAL A O 1
ATOM 661 N N . GLN A 1 88 ? 1.124 -0.252 12.178 1.00 95.75 88 GLN A N 1
ATOM 662 C CA . GLN A 1 88 ? 2.136 -0.852 11.321 1.00 95.75 88 GLN A CA 1
ATOM 663 C C . GLN A 1 88 ? 2.641 0.184 10.318 1.00 95.75 88 GLN A C 1
ATOM 665 O O . GLN A 1 88 ? 1.901 0.663 9.458 1.00 95.75 88 GLN A O 1
ATOM 670 N N . ARG A 1 89 ? 3.927 0.506 10.416 1.00 95.56 89 ARG A N 1
ATOM 671 C CA . ARG A 1 89 ? 4.586 1.501 9.567 1.00 95.56 89 ARG A CA 1
ATOM 672 C C . ARG A 1 89 ? 5.062 0.862 8.263 1.00 95.56 89 ARG A C 1
ATOM 674 O O . ARG A 1 89 ? 5.950 0.007 8.282 1.00 95.56 89 ARG A O 1
ATOM 681 N N . ILE A 1 90 ? 4.517 1.291 7.129 1.00 95.19 90 ILE A N 1
ATOM 682 C CA . ILE A 1 90 ? 5.052 0.963 5.804 1.00 95.19 90 ILE A CA 1
ATOM 683 C C . ILE A 1 90 ? 6.249 1.872 5.525 1.00 95.19 90 ILE A C 1
ATOM 685 O O . ILE A 1 90 ? 6.248 3.053 5.865 1.00 95.19 90 ILE A O 1
ATOM 689 N N . ARG A 1 91 ? 7.301 1.282 4.949 1.00 92.00 91 ARG A N 1
ATOM 690 C CA . ARG A 1 91 ? 8.556 1.960 4.607 1.00 92.00 91 ARG A CA 1
ATOM 691 C C . ARG A 1 91 ? 8.894 1.672 3.149 1.00 92.00 91 ARG A C 1
ATOM 693 O O . ARG A 1 91 ? 9.717 0.806 2.838 1.00 92.00 91 ARG A O 1
ATOM 700 N N . TRP A 1 92 ? 8.207 2.354 2.242 1.00 89.56 92 TRP A N 1
ATOM 701 C CA . TRP A 1 92 ? 8.123 2.031 0.817 1.00 89.56 92 TRP A CA 1
ATOM 702 C C . TRP A 1 92 ? 9.483 1.923 0.121 1.00 89.56 92 TRP A C 1
ATOM 704 O O . TRP A 1 92 ? 9.701 1.049 -0.730 1.00 89.56 92 TRP A O 1
ATOM 714 N N . GLY A 1 93 ? 10.416 2.796 0.510 1.00 91.19 93 GLY A N 1
ATOM 715 C CA . GLY A 1 93 ? 11.770 2.840 -0.038 1.00 91.19 93 GLY A CA 1
ATOM 716 C C . GLY A 1 93 ? 12.715 1.750 0.477 1.00 91.19 93 GLY A C 1
ATOM 717 O O . GLY A 1 93 ? 13.772 1.547 -0.123 1.00 91.19 93 GLY A O 1
ATOM 718 N N . LYS A 1 94 ? 12.374 1.047 1.565 1.00 94.94 94 LYS A N 1
ATOM 719 C CA . LYS A 1 94 ? 13.268 0.070 2.202 1.00 94.94 94 LYS A CA 1
ATOM 720 C C . LYS A 1 94 ? 13.335 -1.244 1.413 1.00 94.94 94 LYS A C 1
ATOM 722 O O . LYS A 1 94 ? 12.363 -1.624 0.754 1.00 94.94 94 LYS A O 1
ATOM 727 N N . PRO A 1 95 ? 14.469 -1.966 1.471 1.00 95.88 95 PRO A N 1
ATOM 728 C CA . PRO A 1 95 ? 14.576 -3.293 0.877 1.00 95.88 95 PRO A CA 1
ATOM 729 C C . PRO A 1 95 ? 13.634 -4.294 1.561 1.00 95.88 95 PRO A C 1
ATOM 731 O O . PRO A 1 95 ? 13.184 -4.094 2.691 1.00 95.88 95 PRO A O 1
ATOM 734 N N . MET A 1 96 ? 13.369 -5.407 0.877 1.00 95.38 96 MET A N 1
ATOM 735 C CA . MET A 1 96 ? 12.674 -6.547 1.476 1.00 95.38 96 MET 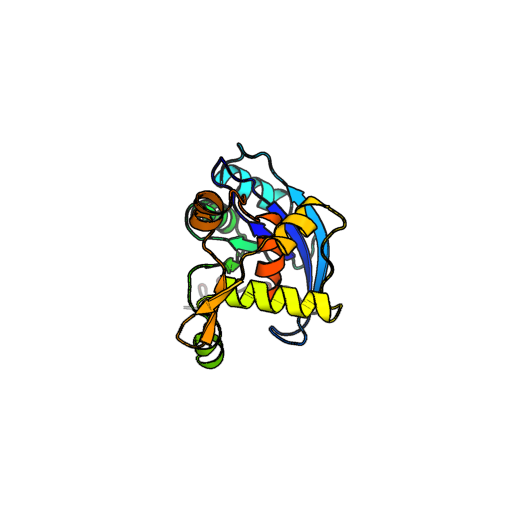A CA 1
ATOM 736 C C . MET A 1 96 ? 13.528 -7.206 2.573 1.00 95.38 96 MET A C 1
ATOM 738 O O . MET A 1 96 ? 14.762 -7.165 2.536 1.00 95.38 96 MET A O 1
ATOM 742 N N . PHE A 1 97 ? 12.873 -7.832 3.555 1.00 91.69 97 PHE A N 1
ATOM 743 C CA . PHE A 1 97 ? 13.562 -8.479 4.678 1.00 91.69 97 PHE A CA 1
ATOM 744 C C . PHE A 1 97 ? 14.290 -9.772 4.278 1.00 91.69 97 PHE A C 1
ATOM 746 O O . PHE A 1 97 ? 15.391 -10.029 4.764 1.00 91.69 97 PHE A O 1
ATOM 753 N N . SER A 1 98 ? 13.722 -10.577 3.377 1.00 92.25 98 SER A N 1
ATOM 754 C CA . SER A 1 98 ? 14.335 -11.842 2.957 1.00 92.25 98 SER A CA 1
ATOM 755 C C . SER A 1 98 ? 15.423 -11.618 1.895 1.00 92.25 98 SER A C 1
ATOM 757 O O . SER A 1 98 ? 15.301 -10.743 1.034 1.00 92.25 98 SER A O 1
ATOM 759 N N . HIS A 1 99 ? 16.496 -12.420 1.922 1.00 93.00 99 HIS A N 1
ATOM 760 C CA . HIS A 1 99 ? 17.524 -12.392 0.868 1.00 93.00 99 HIS A CA 1
ATOM 761 C C . HIS A 1 99 ? 16.940 -12.735 -0.504 1.00 93.00 99 HIS A C 1
ATOM 763 O O . HIS A 1 99 ? 17.278 -12.093 -1.498 1.00 93.00 99 HIS A O 1
ATOM 769 N N . TYR A 1 100 ? 16.025 -13.707 -0.536 1.00 93.81 100 TYR A N 1
ATOM 770 C CA . TYR A 1 100 ? 15.333 -14.118 -1.749 1.00 93.81 100 TYR A CA 1
ATOM 771 C C . TYR A 1 100 ? 14.592 -12.945 -2.396 1.00 93.81 100 TYR A C 1
ATOM 773 O O . TYR A 1 100 ? 14.821 -12.638 -3.564 1.00 93.81 100 TYR A O 1
ATOM 781 N N . ASP A 1 101 ? 13.776 -12.217 -1.635 1.00 95.00 101 ASP A N 1
ATOM 782 C CA . ASP A 1 101 ? 13.023 -11.093 -2.185 1.00 95.00 101 ASP A CA 1
ATOM 783 C C . ASP A 1 101 ? 13.932 -9.915 -2.550 1.00 95.00 101 ASP A C 1
ATOM 785 O O . ASP A 1 101 ? 13.698 -9.273 -3.570 1.00 95.00 101 ASP A O 1
ATOM 789 N N . ARG A 1 102 ? 15.015 -9.658 -1.799 1.00 96.12 102 ARG A N 1
ATOM 790 C CA . ARG A 1 102 ? 16.008 -8.628 -2.173 1.00 96.12 102 ARG A CA 1
ATOM 791 C C . ARG A 1 102 ? 16.668 -8.888 -3.524 1.00 96.12 102 ARG A C 1
ATOM 793 O O . ARG A 1 102 ? 16.997 -7.937 -4.230 1.00 96.12 102 ARG A O 1
ATOM 800 N N . SER A 1 103 ? 16.859 -10.156 -3.888 1.00 96.62 103 SER A N 1
ATOM 801 C CA . SER A 1 103 ? 17.408 -10.526 -5.199 1.00 96.62 103 SER A CA 1
ATOM 802 C C . SER A 1 103 ? 16.419 -10.312 -6.350 1.00 96.62 103 SER A C 1
ATOM 804 O O . SER A 1 103 ? 16.827 -10.264 -7.503 1.00 96.62 103 SER A O 1
ATOM 806 N N . ARG A 1 104 ? 15.121 -10.152 -6.052 1.00 96.94 104 ARG A N 1
ATOM 807 C CA . ARG A 1 104 ? 14.044 -10.065 -7.051 1.00 96.94 104 ARG A CA 1
ATOM 808 C C . ARG A 1 104 ? 13.376 -8.697 -7.120 1.00 96.94 104 ARG A C 1
ATOM 810 O O . ARG A 1 104 ? 12.822 -8.354 -8.159 1.00 96.94 104 ARG A O 1
ATOM 817 N N . TYR A 1 105 ? 13.395 -7.925 -6.040 1.00 97.75 105 TYR A N 1
ATOM 818 C CA . TYR A 1 105 ? 12.704 -6.644 -5.926 1.00 97.75 105 TYR A CA 1
ATOM 819 C C . TYR A 1 105 ? 13.654 -5.604 -5.350 1.00 97.75 105 TYR A C 1
ATOM 821 O O . TYR A 1 105 ? 14.313 -5.845 -4.340 1.00 97.75 105 TYR A O 1
ATOM 829 N N . LEU A 1 106 ? 13.689 -4.420 -5.964 1.00 97.62 106 LEU A N 1
ATOM 830 C CA . LEU A 1 106 ? 14.532 -3.328 -5.479 1.00 97.62 106 LEU A CA 1
ATOM 831 C C . LEU A 1 106 ? 14.158 -2.899 -4.051 1.00 97.62 106 LEU A C 1
ATOM 833 O O . LEU A 1 106 ? 15.033 -2.589 -3.247 1.00 97.62 106 LEU A O 1
ATOM 837 N N . ASN A 1 107 ? 12.860 -2.860 -3.745 1.00 96.88 107 ASN A N 1
ATOM 838 C CA . ASN A 1 107 ? 12.317 -2.405 -2.468 1.00 96.88 107 ASN A CA 1
ATOM 839 C C . ASN A 1 107 ? 10.901 -2.950 -2.216 1.00 96.88 107 ASN A C 1
ATOM 841 O O . ASN A 1 107 ? 10.314 -3.637 -3.057 1.00 96.88 107 ASN A O 1
ATOM 845 N N . GLN A 1 108 ? 10.360 -2.612 -1.046 1.00 96.12 108 GLN A N 1
ATOM 846 C CA . GLN A 1 108 ? 9.004 -2.944 -0.616 1.00 96.12 108 GLN A CA 1
ATOM 847 C C . GLN A 1 108 ? 7.941 -2.498 -1.623 1.00 96.12 108 GLN A C 1
ATOM 849 O O . GLN A 1 108 ? 7.071 -3.298 -1.970 1.00 96.12 108 GLN A O 1
ATOM 854 N N . ARG A 1 109 ? 8.060 -1.284 -2.181 1.00 95.69 109 ARG A N 1
ATOM 855 C CA . ARG A 1 109 ? 7.168 -0.804 -3.249 1.00 95.69 109 ARG A CA 1
ATOM 856 C C . ARG A 1 109 ? 7.098 -1.761 -4.435 1.00 95.69 109 ARG A C 1
ATOM 858 O O . ARG A 1 109 ? 6.009 -2.040 -4.943 1.00 95.69 109 ARG A O 1
ATOM 865 N N . ALA A 1 110 ? 8.252 -2.238 -4.900 1.00 97.25 110 ALA A N 1
ATOM 866 C CA . ALA A 1 110 ? 8.324 -3.123 -6.053 1.00 97.25 110 ALA A CA 1
ATOM 867 C C . ALA A 1 110 ? 7.698 -4.488 -5.784 1.00 97.25 110 ALA A C 1
ATOM 869 O O . ALA A 1 110 ? 6.899 -4.957 -6.596 1.00 97.25 110 ALA A O 1
ATOM 870 N N . TYR A 1 111 ? 7.994 -5.083 -4.628 1.00 96.94 111 TYR A N 1
ATOM 871 C CA . TYR A 1 111 ? 7.339 -6.317 -4.202 1.00 96.94 111 TYR A CA 1
ATOM 872 C C . TYR A 1 111 ? 5.817 -6.149 -4.158 1.00 96.94 111 TYR A C 1
ATOM 874 O O . TYR A 1 111 ? 5.090 -6.931 -4.768 1.00 96.94 111 TYR A O 1
ATOM 882 N N . ALA A 1 112 ? 5.342 -5.107 -3.474 1.00 97.12 112 ALA A N 1
ATOM 883 C CA . ALA A 1 112 ? 3.928 -4.882 -3.212 1.00 97.12 112 ALA A CA 1
ATOM 884 C C . ALA A 1 112 ? 3.110 -4.740 -4.500 1.00 97.12 112 ALA A C 1
ATOM 886 O O . ALA A 1 112 ? 2.072 -5.383 -4.648 1.00 97.12 112 ALA A O 1
ATOM 887 N N . ASN A 1 113 ? 3.619 -3.966 -5.463 1.00 97.69 113 ASN A N 1
ATOM 888 C CA . ASN A 1 113 ? 2.971 -3.769 -6.758 1.00 97.69 113 ASN A CA 1
ATOM 889 C C . ASN A 1 113 ? 2.896 -5.069 -7.574 1.00 97.69 113 ASN A C 1
ATOM 891 O O . ASN A 1 113 ? 1.844 -5.402 -8.123 1.00 97.69 113 ASN A O 1
ATOM 895 N N . VAL A 1 114 ? 3.989 -5.837 -7.632 1.00 96.75 114 VAL A N 1
ATOM 896 C CA . VAL A 1 114 ? 4.013 -7.116 -8.361 1.00 96.75 114 VAL A CA 1
ATOM 897 C C . VAL A 1 114 ? 3.104 -8.148 -7.684 1.00 96.75 114 VAL A C 1
ATOM 899 O O . VAL A 1 114 ? 2.361 -8.860 -8.363 1.00 96.75 114 VAL A O 1
ATOM 902 N N . ALA A 1 115 ? 3.112 -8.214 -6.351 1.00 96.75 115 ALA A N 1
ATOM 903 C CA . ALA A 1 115 ? 2.231 -9.087 -5.581 1.00 96.75 115 ALA A CA 1
ATOM 904 C C . ALA A 1 115 ? 0.752 -8.727 -5.796 1.00 96.75 115 ALA A C 1
ATOM 906 O O . ALA A 1 115 ? -0.063 -9.615 -6.053 1.00 96.75 115 ALA A O 1
ATOM 907 N N . ALA A 1 116 ? 0.418 -7.435 -5.786 1.00 97.31 116 ALA A N 1
ATOM 908 C CA . ALA A 1 116 ? -0.930 -6.941 -6.042 1.00 97.31 116 ALA A CA 1
ATOM 909 C C . ALA A 1 116 ? -1.410 -7.305 -7.456 1.00 97.31 116 ALA A C 1
ATOM 911 O O . ALA A 1 116 ? -2.505 -7.846 -7.619 1.00 97.31 116 ALA A O 1
ATOM 912 N N . GLN A 1 117 ? -0.568 -7.113 -8.476 1.00 96.00 117 GLN A N 1
ATOM 913 C CA . GLN A 1 117 ? -0.878 -7.523 -9.848 1.00 96.00 117 GLN A CA 1
ATOM 914 C C . GLN A 1 117 ? -1.167 -9.032 -9.946 1.00 96.00 117 GLN A C 1
ATOM 916 O O . GLN A 1 117 ? -2.145 -9.440 -10.577 1.00 96.00 117 GLN A O 1
ATOM 921 N N . ARG A 1 118 ? -0.344 -9.877 -9.309 1.00 96.06 118 ARG A N 1
ATOM 922 C CA . ARG A 1 118 ? -0.559 -11.336 -9.277 1.00 96.06 118 ARG A CA 1
ATOM 923 C C . ARG A 1 118 ? -1.849 -11.707 -8.550 1.00 96.06 118 ARG A C 1
ATOM 925 O O . ARG A 1 118 ? -2.574 -12.590 -9.011 1.00 96.06 118 ARG A O 1
ATOM 932 N N . ALA A 1 119 ? -2.160 -11.030 -7.446 1.00 96.94 119 ALA A N 1
ATOM 933 C CA . ALA A 1 119 ? -3.395 -11.242 -6.701 1.00 96.94 119 ALA A CA 1
ATOM 934 C C . ALA A 1 119 ? -4.635 -10.884 -7.539 1.00 96.94 119 ALA A C 1
ATOM 936 O O . ALA A 1 119 ? -5.605 -11.640 -7.517 1.00 96.94 119 ALA A O 1
ATOM 937 N N . ILE A 1 120 ? -4.590 -9.807 -8.335 1.00 95.88 120 ILE A N 1
ATOM 938 C CA . ILE A 1 120 ? -5.665 -9.468 -9.287 1.00 95.88 120 ILE A CA 1
ATOM 939 C C . ILE A 1 120 ? -5.835 -10.574 -10.326 1.00 95.88 120 ILE A C 1
ATOM 941 O O . ILE A 1 120 ? -6.929 -11.110 -10.483 1.00 95.88 120 ILE A O 1
ATOM 945 N N . ARG A 1 121 ? -4.746 -10.959 -11.004 1.00 95.25 121 ARG A N 1
ATOM 946 C CA . ARG A 1 121 ? -4.788 -11.968 -12.079 1.00 95.25 121 ARG A CA 1
ATOM 947 C C . ARG A 1 121 ? -5.298 -13.331 -11.610 1.00 95.25 121 ARG A C 1
ATOM 949 O O . ARG A 1 121 ? -5.911 -14.048 -12.387 1.00 95.25 121 ARG A O 1
ATOM 956 N N . SER A 1 122 ? -5.059 -13.674 -10.347 1.00 95.44 122 SER A N 1
ATOM 957 C CA . SER A 1 122 ? -5.520 -14.925 -9.727 1.00 95.44 122 SER A CA 1
ATOM 958 C C . SER A 1 122 ? -6.862 -14.802 -8.992 1.00 95.44 122 SER A C 1
ATOM 960 O O . SER A 1 122 ? -7.277 -15.741 -8.319 1.00 95.44 122 SER A O 1
ATOM 962 N N . GLY A 1 123 ? -7.549 -13.656 -9.071 1.00 95.50 123 GLY A N 1
ATOM 963 C CA . GLY A 1 123 ? -8.860 -13.454 -8.438 1.00 95.50 123 GLY A CA 1
ATOM 964 C C . GLY A 1 123 ? -8.837 -13.346 -6.904 1.00 95.50 123 GLY A C 1
ATOM 965 O O . GLY A 1 123 ? -9.888 -13.404 -6.258 1.00 95.50 123 GLY A O 1
ATOM 966 N N . ARG A 1 124 ? -7.653 -13.176 -6.303 1.00 96.38 124 ARG A N 1
ATOM 967 C CA . ARG A 1 124 ? -7.453 -12.975 -4.856 1.00 96.38 124 ARG A CA 1
ATOM 968 C C . ARG A 1 124 ? -7.556 -11.514 -4.427 1.00 96.38 124 ARG A C 1
ATOM 970 O O . ARG A 1 124 ? -7.684 -11.236 -3.238 1.00 96.38 124 ARG A O 1
ATOM 977 N N . MET A 1 125 ? -7.508 -10.582 -5.368 1.00 96.19 125 MET A N 1
ATOM 978 C CA . MET A 1 125 ? -7.787 -9.176 -5.117 1.00 96.19 125 MET A CA 1
ATOM 979 C C . MET A 1 125 ? -8.690 -8.633 -6.214 1.00 96.19 125 MET A C 1
ATOM 981 O O . MET A 1 125 ? -8.488 -8.921 -7.392 1.00 96.19 125 MET A O 1
ATOM 985 N N . ARG A 1 126 ? -9.675 -7.829 -5.825 1.00 91.56 126 ARG A N 1
ATOM 986 C CA . ARG A 1 126 ? -10.463 -7.009 -6.744 1.00 91.56 126 ARG A CA 1
ATOM 987 C C . ARG A 1 126 ? -10.439 -5.576 -6.211 1.00 91.56 126 ARG A C 1
ATOM 989 O O . ARG A 1 126 ? -10.852 -5.386 -5.064 1.00 91.56 126 ARG A O 1
ATOM 996 N N . PRO A 1 127 ? -9.896 -4.607 -6.970 1.00 90.12 127 PRO A N 1
ATOM 997 C CA . PRO A 1 127 ? -10.048 -3.194 -6.645 1.00 90.12 127 PRO A CA 1
ATOM 998 C C . PRO A 1 127 ? -11.528 -2.798 -6.578 1.00 90.12 127 PRO A C 1
ATOM 1000 O O . PRO A 1 127 ? -12.396 -3.541 -7.041 1.00 90.12 127 PRO A O 1
ATOM 1003 N N . ASP A 1 128 ? -11.808 -1.638 -5.996 1.00 94.62 128 ASP A N 1
ATOM 1004 C CA . ASP A 1 128 ? -13.136 -1.038 -6.021 1.00 94.62 128 ASP A CA 1
ATOM 1005 C C . ASP A 1 128 ? -13.553 -0.693 -7.461 1.00 94.62 128 ASP A C 1
ATOM 1007 O O . ASP A 1 128 ? -12.740 -0.643 -8.385 1.00 94.62 128 ASP A O 1
ATOM 1011 N N . ASN A 1 129 ? -14.842 -0.419 -7.660 1.00 93.31 129 ASN A N 1
ATOM 1012 C CA . ASN A 1 129 ? -15.390 -0.106 -8.984 1.00 93.31 129 ASN A CA 1
ATOM 1013 C C . ASN A 1 129 ? -15.040 1.316 -9.470 1.00 93.31 129 ASN A C 1
ATOM 1015 O O . ASN A 1 129 ? -15.558 1.765 -10.492 1.00 93.31 129 ASN A O 1
ATOM 1019 N N . SER A 1 130 ? -14.190 2.052 -8.748 1.00 95.56 130 SER A N 1
ATOM 1020 C CA . SER A 1 130 ? -13.792 3.405 -9.125 1.00 95.56 130 SER A CA 1
ATOM 1021 C C . SER A 1 130 ? -12.835 3.395 -10.311 1.00 95.56 130 SER A C 1
ATOM 1023 O O . SER A 1 130 ? -11.761 2.787 -10.275 1.00 95.56 130 SER A O 1
ATOM 1025 N N . SER A 1 131 ? -13.176 4.174 -11.338 1.00 94.81 131 SER A N 1
ATOM 1026 C CA . SER A 1 131 ? -12.295 4.414 -12.482 1.00 94.81 131 SER A CA 1
ATOM 1027 C C . SER A 1 131 ? -10.948 5.011 -12.062 1.00 94.81 131 SER A C 1
ATOM 1029 O O . SER A 1 131 ? -9.936 4.674 -12.668 1.00 94.81 131 SER A O 1
ATOM 1031 N N . LYS A 1 132 ? -10.901 5.810 -10.982 1.00 94.25 132 LYS A N 1
ATOM 1032 C CA . LYS A 1 132 ? -9.651 6.374 -10.438 1.00 94.25 132 LYS A CA 1
ATOM 1033 C C . LYS A 1 132 ? -8.682 5.278 -9.996 1.00 94.25 132 LYS A C 1
ATOM 1035 O O . LYS A 1 132 ? -7.501 5.336 -10.324 1.00 94.25 132 LYS A O 1
ATOM 1040 N N . SER A 1 133 ? -9.172 4.283 -9.257 1.00 95.38 133 SER A N 1
ATOM 1041 C CA . SER A 1 133 ? -8.344 3.181 -8.757 1.00 95.38 133 SER A CA 1
ATOM 1042 C C . SER A 1 133 ? -7.840 2.310 -9.906 1.00 95.38 133 SER A C 1
ATOM 1044 O O . SER A 1 133 ? -6.658 1.970 -9.952 1.00 95.38 133 SER A O 1
ATOM 1046 N N . ALA A 1 134 ? -8.715 2.004 -10.871 1.00 94.81 134 ALA A N 1
ATOM 1047 C CA . ALA A 1 134 ? -8.347 1.257 -12.070 1.00 94.81 134 ALA A CA 1
ATOM 1048 C C . ALA A 1 134 ? -7.299 2.003 -12.915 1.00 94.81 134 ALA A C 1
ATOM 1050 O O . ALA A 1 134 ? -6.308 1.410 -13.341 1.00 94.81 134 ALA A O 1
ATOM 1051 N N . GLU A 1 135 ? -7.478 3.310 -13.115 1.00 95.44 135 GLU A N 1
ATOM 1052 C CA . GLU A 1 135 ? -6.549 4.154 -13.865 1.00 95.44 135 GLU A CA 1
ATOM 1053 C C . GLU A 1 135 ? -5.180 4.246 -13.180 1.00 95.44 135 GLU A C 1
ATOM 1055 O O . GLU A 1 135 ? -4.151 4.089 -13.842 1.00 95.44 135 GLU A O 1
ATOM 1060 N N . GLN A 1 136 ? -5.152 4.456 -11.858 1.00 95.56 136 GLN A N 1
ATOM 1061 C CA . GLN A 1 136 ? -3.908 4.483 -11.089 1.00 95.56 136 GLN A CA 1
ATOM 1062 C C . GLN A 1 136 ? -3.156 3.153 -11.201 1.00 95.56 136 GLN A C 1
ATOM 1064 O O . GLN A 1 136 ? -1.966 3.162 -11.508 1.00 95.56 136 GLN A O 1
ATOM 1069 N N . ALA A 1 137 ? -3.850 2.023 -11.032 1.00 95.56 137 ALA A N 1
ATOM 1070 C CA . ALA A 1 137 ? -3.257 0.692 -11.143 1.00 95.56 137 ALA A CA 1
ATOM 1071 C C . ALA A 1 137 ? -2.692 0.412 -12.547 1.00 95.56 137 ALA A C 1
ATOM 1073 O O . ALA A 1 137 ? -1.592 -0.125 -12.685 1.00 95.56 137 ALA A O 1
ATOM 1074 N N . ALA A 1 138 ? -3.423 0.796 -13.598 1.00 94.56 138 ALA A N 1
ATOM 1075 C CA . ALA A 1 138 ? -3.035 0.543 -14.986 1.00 94.56 138 ALA A CA 1
ATOM 1076 C C . ALA A 1 138 ? -1.814 1.360 -15.436 1.00 94.56 138 ALA A C 1
ATOM 1078 O O . ALA A 1 138 ? -1.077 0.930 -16.322 1.00 94.56 138 ALA A O 1
ATOM 1079 N N . LYS A 1 139 ? -1.593 2.536 -14.837 1.00 95.31 139 LYS A N 1
ATOM 1080 C CA . LYS A 1 139 ? -0.533 3.474 -15.235 1.00 95.31 139 LYS A CA 1
ATOM 1081 C C . LYS A 1 139 ? 0.778 3.307 -14.466 1.00 95.31 139 LYS A C 1
ATOM 1083 O O . LYS A 1 139 ? 1.710 4.067 -14.722 1.00 95.31 139 LYS A O 1
ATOM 1088 N N . ILE A 1 140 ? 0.885 2.348 -13.542 1.00 96.06 140 ILE A N 1
ATOM 1089 C CA . ILE A 1 140 ? 2.116 2.143 -12.768 1.00 96.06 140 ILE A CA 1
ATOM 1090 C C . ILE A 1 140 ? 3.279 1.734 -13.687 1.00 96.06 140 ILE A C 1
ATOM 1092 O O . ILE A 1 140 ? 3.236 0.652 -14.278 1.00 96.06 140 ILE A O 1
ATOM 1096 N N . PRO A 1 141 ? 4.362 2.533 -13.776 1.00 95.50 141 PRO A N 1
ATOM 1097 C CA . PRO A 1 141 ? 5.508 2.178 -14.600 1.00 95.50 141 PRO A CA 1
ATOM 1098 C C . PRO A 1 141 ? 6.374 1.141 -13.884 1.00 95.50 141 PRO A C 1
ATOM 1100 O O . PRO A 1 141 ? 7.013 1.432 -12.864 1.00 95.50 141 PRO A O 1
ATOM 1103 N N . VAL A 1 142 ? 6.408 -0.061 -14.453 1.00 95.81 142 VAL A N 1
ATOM 1104 C CA . VAL A 1 142 ? 7.191 -1.200 -13.968 1.00 95.81 142 VAL A CA 1
ATOM 1105 C C . VAL A 1 142 ? 8.324 -1.493 -14.946 1.00 95.81 142 VAL A C 1
ATOM 1107 O O . VAL A 1 142 ? 8.112 -1.500 -16.156 1.00 95.81 142 VAL A O 1
ATOM 1110 N N . ARG A 1 143 ? 9.524 -1.770 -14.434 1.00 96.56 143 ARG A N 1
ATOM 1111 C CA . ARG A 1 143 ? 10.662 -2.234 -15.239 1.00 96.56 143 ARG A CA 1
ATOM 1112 C C . ARG A 1 143 ? 11.505 -3.256 -14.484 1.00 96.56 143 ARG A C 1
ATOM 1114 O O . ARG A 1 143 ? 11.372 -3.397 -13.270 1.00 96.56 143 ARG A O 1
ATOM 1121 N N . ILE A 1 144 ? 12.408 -3.902 -15.208 1.00 97.62 144 ILE A N 1
ATOM 1122 C CA . ILE A 1 144 ? 13.494 -4.706 -14.648 1.00 97.62 144 ILE A CA 1
ATOM 1123 C C . ILE A 1 144 ? 14.784 -3.870 -14.683 1.00 97.62 144 ILE A C 1
ATOM 1125 O O . ILE A 1 144 ? 14.982 -3.085 -15.613 1.00 97.62 144 ILE A O 1
ATOM 1129 N N . ASP A 1 145 ? 15.605 -3.932 -13.635 1.00 96.88 145 ASP A N 1
ATOM 1130 C CA . ASP A 1 145 ? 16.944 -3.329 -13.630 1.00 96.88 145 ASP A CA 1
ATOM 1131 C C . ASP A 1 145 ? 18.019 -4.286 -14.166 1.00 96.88 145 ASP A C 1
ATOM 1133 O O . ASP A 1 145 ? 17.745 -5.440 -14.482 1.00 96.88 145 ASP A O 1
ATOM 1137 N N . GLU A 1 146 ? 19.256 -3.806 -14.271 1.00 96.81 146 GLU A N 1
ATOM 1138 C CA . GLU A 1 146 ? 20.393 -4.581 -14.795 1.00 96.81 146 GLU A CA 1
ATOM 1139 C C . GLU A 1 146 ? 20.706 -5.833 -13.960 1.00 96.81 146 GLU A C 1
ATOM 1141 O O . GLU A 1 146 ? 21.269 -6.792 -14.473 1.00 96.81 146 GLU A O 1
ATOM 1146 N N . ASN A 1 147 ? 20.281 -5.859 -12.692 1.00 96.31 147 ASN A N 1
ATOM 1147 C CA . ASN A 1 147 ? 20.436 -7.003 -11.796 1.00 96.31 147 ASN A CA 1
ATOM 1148 C C . ASN A 1 147 ? 19.229 -7.958 -11.844 1.00 96.31 147 ASN A C 1
ATOM 1150 O O . ASN A 1 147 ? 19.106 -8.836 -10.992 1.00 96.31 147 ASN A O 1
ATOM 1154 N N . GLY A 1 148 ? 18.298 -7.774 -12.786 1.00 96.69 148 GLY A N 1
ATOM 1155 C CA . GLY A 1 148 ? 17.110 -8.616 -12.913 1.00 96.69 148 GLY A CA 1
ATOM 1156 C C . GLY A 1 148 ? 16.022 -8.340 -11.868 1.00 96.69 148 GLY A C 1
ATOM 1157 O O . GLY A 1 148 ? 15.093 -9.139 -11.727 1.00 96.69 148 GLY A O 1
ATOM 1158 N N . ARG A 1 149 ? 16.093 -7.222 -11.131 1.00 98.12 149 ARG A N 1
ATOM 1159 C CA . ARG A 1 149 ? 15.116 -6.886 -10.085 1.00 98.12 149 ARG A CA 1
ATOM 1160 C C . ARG A 1 149 ? 13.968 -6.060 -10.634 1.00 98.12 149 ARG A C 1
ATOM 1162 O O . ARG A 1 149 ? 14.163 -5.138 -11.422 1.00 98.12 149 ARG A O 1
ATOM 1169 N N . TRP A 1 150 ? 12.769 -6.318 -10.126 1.00 98.06 150 TRP A N 1
ATOM 1170 C CA . TRP A 1 150 ? 11.605 -5.468 -10.347 1.00 98.06 150 TRP A CA 1
ATOM 1171 C C . TRP A 1 150 ? 11.801 -4.094 -9.706 1.00 98.06 150 TRP A C 1
ATOM 1173 O O . TRP A 1 150 ? 12.180 -3.977 -8.534 1.00 98.06 150 TRP A O 1
ATOM 1183 N N . VAL A 1 151 ? 11.479 -3.056 -10.473 1.00 97.50 151 VAL A N 1
ATOM 1184 C CA . VAL A 1 151 ? 11.539 -1.653 -10.070 1.00 97.50 151 VAL A CA 1
ATOM 1185 C C . VAL A 1 151 ? 10.244 -0.956 -10.455 1.00 97.50 151 VAL A C 1
ATOM 1187 O O . VAL A 1 151 ? 9.795 -1.032 -11.598 1.00 97.50 151 VAL A O 1
ATOM 1190 N N . ILE A 1 152 ? 9.690 -0.214 -9.501 1.00 96.50 152 ILE A N 1
ATOM 1191 C CA . ILE A 1 152 ? 8.595 0.729 -9.730 1.00 96.50 152 ILE A CA 1
ATOM 1192 C C . ILE A 1 152 ? 9.186 2.130 -9.752 1.00 96.50 152 ILE A C 1
ATOM 1194 O O . ILE A 1 152 ? 10.016 2.477 -8.905 1.00 96.50 152 ILE A O 1
ATOM 1198 N N . MET A 1 153 ? 8.782 2.935 -10.732 1.00 94.06 153 MET A N 1
ATOM 1199 C CA . MET A 1 153 ? 9.232 4.321 -10.825 1.00 94.06 153 MET A CA 1
ATOM 1200 C C . MET A 1 153 ? 8.851 5.108 -9.556 1.00 94.06 153 MET A C 1
ATOM 1202 O O . MET A 1 153 ? 7.756 4.962 -9.020 1.00 94.06 153 MET A O 1
ATOM 1206 N N . LYS A 1 154 ? 9.762 5.953 -9.051 1.00 89.81 154 LYS A N 1
ATOM 1207 C CA . LYS A 1 154 ? 9.494 6.817 -7.885 1.00 89.81 154 LYS A CA 1
ATOM 1208 C C . LYS A 1 154 ? 8.364 7.816 -8.193 1.00 89.81 154 LYS A C 1
ATOM 1210 O O . LYS A 1 154 ? 8.325 8.330 -9.311 1.00 89.81 154 LYS A O 1
ATOM 1215 N N . LYS A 1 155 ? 7.535 8.167 -7.190 1.00 87.25 155 LYS A N 1
ATOM 1216 C CA . LYS A 1 155 ? 6.383 9.102 -7.319 1.00 87.25 155 LYS A CA 1
ATOM 1217 C C . LYS A 1 155 ? 6.815 10.414 -8.011 1.00 87.25 155 LYS A C 1
ATOM 1219 O O . LYS A 1 155 ? 6.253 10.792 -9.036 1.00 87.25 155 LYS A O 1
ATOM 1224 N N . ALA A 1 156 ? 7.907 11.027 -7.545 1.00 87.50 156 ALA A N 1
ATOM 1225 C CA . ALA A 1 156 ? 8.455 12.259 -8.126 1.00 87.50 156 ALA A CA 1
ATOM 1226 C C . ALA A 1 156 ? 8.813 12.142 -9.625 1.00 87.50 156 ALA A C 1
ATOM 1228 O O . ALA A 1 156 ? 8.548 13.056 -10.403 1.00 87.50 156 ALA A O 1
ATOM 1229 N N . LEU A 1 157 ? 9.372 11.004 -10.056 1.00 91.25 157 LEU A N 1
ATOM 1230 C CA . LEU A 1 157 ? 9.738 10.777 -11.459 1.00 91.25 157 LEU A CA 1
ATOM 1231 C C . LEU A 1 157 ? 8.521 10.479 -12.338 1.00 91.25 157 LEU A C 1
ATOM 1233 O O . LEU A 1 157 ? 8.486 10.939 -13.476 1.00 91.25 157 LEU A O 1
ATOM 1237 N N . MET A 1 158 ? 7.519 9.765 -11.813 1.00 92.00 158 MET A N 1
ATOM 1238 C CA . MET A 1 158 ? 6.241 9.551 -12.505 1.00 92.00 158 MET A CA 1
ATOM 1239 C C . MET A 1 158 ? 5.596 10.893 -12.859 1.00 92.00 158 MET A C 1
ATOM 1241 O O . MET A 1 158 ? 5.182 11.108 -14.000 1.00 92.00 158 MET A O 1
ATOM 1245 N N . ARG A 1 159 ? 5.599 11.829 -11.900 1.00 89.75 159 ARG A N 1
ATOM 1246 C CA . ARG A 1 159 ? 5.070 13.176 -12.101 1.00 89.75 159 ARG A CA 1
ATOM 1247 C C . ARG A 1 159 ? 5.889 13.972 -13.109 1.00 89.75 159 ARG A C 1
ATOM 1249 O O . ARG A 1 159 ? 5.317 14.501 -14.055 1.00 89.75 159 ARG A O 1
ATOM 1256 N N . ALA A 1 160 ? 7.204 14.044 -12.911 1.00 93.06 160 ALA A N 1
ATOM 1257 C CA . ALA A 1 160 ? 8.082 14.886 -13.718 1.00 93.06 160 ALA A CA 1
ATOM 1258 C C . ALA A 1 160 ? 8.222 14.407 -15.171 1.00 93.06 160 ALA A C 1
ATOM 1260 O O . ALA A 1 160 ? 8.304 15.233 -16.072 1.00 93.06 160 ALA A O 1
ATOM 1261 N N . LYS A 1 161 ? 8.260 13.087 -15.410 1.00 94.00 161 LYS A N 1
ATOM 1262 C CA . LYS A 1 161 ? 8.560 12.524 -16.738 1.00 94.00 161 LYS A CA 1
ATOM 1263 C C . LYS A 1 161 ? 7.336 12.059 -17.517 1.00 94.00 161 LYS A C 1
ATOM 1265 O O . LYS A 1 161 ? 7.374 12.067 -18.739 1.00 94.00 161 LYS A O 1
ATOM 1270 N N . LEU A 1 162 ? 6.283 11.618 -16.829 1.00 93.00 162 LEU A N 1
ATOM 1271 C CA . LEU A 1 162 ? 5.115 10.993 -17.461 1.00 93.00 162 LEU A CA 1
ATOM 1272 C C . LEU A 1 162 ? 3.815 11.762 -17.194 1.00 93.00 162 LEU A C 1
ATOM 1274 O O . LEU A 1 162 ? 2.754 11.340 -17.644 1.00 93.00 162 LEU A O 1
ATOM 1278 N N . ASN A 1 163 ? 3.875 12.868 -16.439 1.00 91.12 163 ASN A N 1
ATOM 1279 C CA . ASN A 1 163 ? 2.708 13.618 -15.967 1.00 91.12 163 ASN A CA 1
ATOM 1280 C C . ASN A 1 163 ? 1.692 12.746 -15.190 1.00 91.12 163 ASN A C 1
ATOM 1282 O O . ASN A 1 163 ? 0.520 13.099 -15.058 1.00 91.12 163 ASN A O 1
ATOM 1286 N N . ILE A 1 164 ? 2.139 11.619 -14.628 1.00 91.06 164 ILE A N 1
ATOM 1287 C CA . ILE A 1 164 ? 1.305 10.718 -13.826 1.00 91.06 164 ILE A CA 1
ATOM 1288 C C . ILE A 1 164 ? 1.285 11.250 -12.389 1.00 91.06 164 ILE A C 1
ATOM 1290 O O . ILE A 1 164 ? 2.336 11.511 -11.803 1.00 91.06 164 ILE A O 1
ATOM 1294 N N . ARG A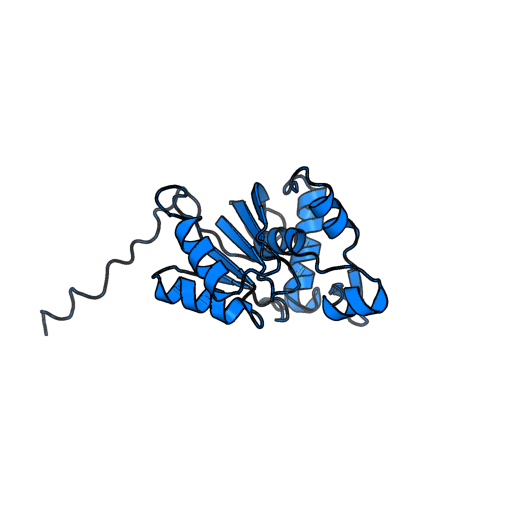 1 165 ? 0.088 11.472 -11.835 1.00 88.88 165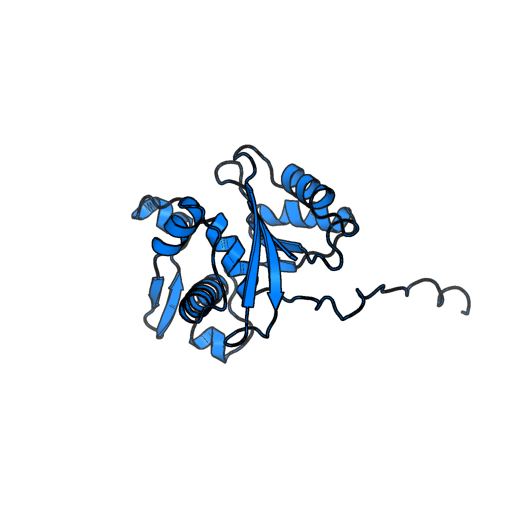 ARG A N 1
ATOM 1295 C CA . ARG A 1 165 ? -0.084 11.894 -10.433 1.00 88.88 165 ARG A CA 1
ATOM 1296 C C . ARG A 1 165 ? 0.230 10.748 -9.471 1.00 88.88 165 ARG A C 1
ATOM 1298 O O . ARG A 1 165 ? 0.346 9.599 -9.899 1.00 88.88 165 ARG A O 1
ATOM 1305 N N . SER A 1 166 ? 0.370 11.066 -8.185 1.00 86.62 166 SER A N 1
ATOM 1306 C CA . SER A 1 166 ? 0.575 10.038 -7.170 1.00 86.62 166 SER A CA 1
ATOM 1307 C C . SER A 1 166 ? -0.574 9.010 -7.194 1.00 86.62 166 SER A C 1
ATOM 1309 O O . SER A 1 166 ? -1.741 9.396 -7.329 1.00 86.62 166 SER A O 1
ATOM 1311 N N . PRO A 1 167 ? -0.276 7.698 -7.168 1.00 93.38 167 PRO A N 1
ATOM 1312 C CA . PRO A 1 167 ? -1.286 6.655 -7.260 1.00 93.38 167 PRO A CA 1
ATOM 1313 C C . PRO A 1 167 ? -1.824 6.265 -5.872 1.00 93.38 167 PRO A C 1
ATOM 1315 O O . PRO A 1 167 ? -1.837 5.086 -5.534 1.00 93.38 167 PRO A O 1
ATOM 1318 N N . ASP A 1 168 ? -2.250 7.240 -5.063 1.00 93.56 168 ASP A N 1
ATOM 1319 C CA . ASP A 1 168 ? -2.441 7.041 -3.614 1.00 93.56 168 ASP A CA 1
ATOM 1320 C C . ASP A 1 168 ? -3.494 5.970 -3.277 1.00 93.56 168 ASP A C 1
ATOM 1322 O O . ASP A 1 168 ? -3.300 5.148 -2.382 1.00 93.56 168 ASP A O 1
ATOM 1326 N N . ARG A 1 169 ? -4.585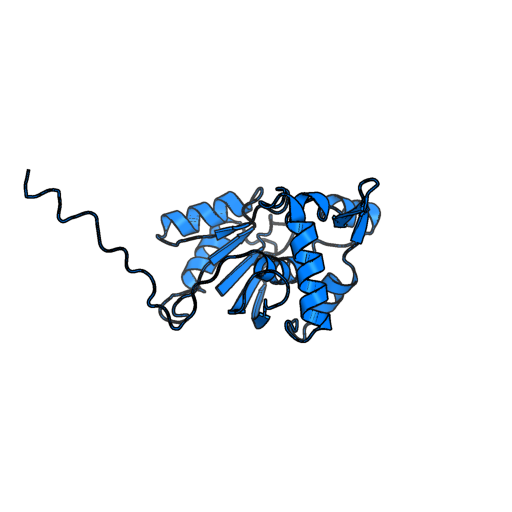 5.868 -4.057 1.00 95.88 169 ARG A N 1
ATOM 1327 C CA . ARG A 1 169 ? -5.574 4.788 -3.867 1.00 95.88 169 ARG A CA 1
ATOM 1328 C C . ARG A 1 169 ? -4.948 3.430 -4.151 1.00 95.88 169 ARG A C 1
ATOM 1330 O O . ARG A 1 169 ? -5.143 2.494 -3.381 1.00 95.88 169 ARG A O 1
ATOM 1337 N N . TRP A 1 170 ? -4.198 3.308 -5.244 1.00 97.06 170 TRP A N 1
ATOM 1338 C CA . TRP A 1 170 ? -3.533 2.058 -5.605 1.00 97.06 170 TRP A CA 1
ATOM 1339 C C . TRP A 1 170 ? -2.433 1.658 -4.612 1.00 97.06 170 TRP A C 1
ATOM 1341 O O . TRP A 1 170 ? -2.309 0.472 -4.287 1.00 97.06 170 TRP A O 1
ATOM 1351 N N . ASP A 1 171 ? -1.680 2.622 -4.082 1.00 95.69 171 ASP A N 1
ATOM 1352 C CA . ASP A 1 171 ? -0.652 2.358 -3.074 1.00 95.69 171 ASP A CA 1
ATOM 1353 C C . ASP A 1 171 ? -1.281 1.721 -1.815 1.00 95.69 171 ASP A C 1
ATOM 1355 O O . ASP A 1 171 ? -0.759 0.707 -1.340 1.00 95.69 171 ASP A O 1
ATOM 1359 N N . THR A 1 172 ? -2.482 2.148 -1.383 1.00 97.50 172 THR A N 1
ATOM 1360 C CA . THR A 1 172 ? -3.187 1.476 -0.267 1.00 97.50 172 THR A CA 1
ATOM 1361 C C . THR A 1 172 ? -3.481 -0.006 -0.518 1.00 97.50 172 THR A C 1
ATOM 1363 O O . THR A 1 172 ? -3.288 -0.825 0.377 1.00 97.50 172 THR A O 1
ATOM 1366 N N . TYR A 1 173 ? -3.878 -0.406 -1.732 1.00 97.75 173 TYR A N 1
ATOM 1367 C CA . TYR A 1 173 ? -4.049 -1.829 -2.067 1.00 97.75 173 TYR A CA 1
ATOM 1368 C C . TYR A 1 173 ? -2.729 -2.594 -1.974 1.00 97.75 173 TYR A C 1
ATOM 1370 O O . TYR A 1 173 ? -2.688 -3.741 -1.519 1.00 97.75 173 TYR A O 1
ATOM 1378 N N . CYS A 1 174 ? -1.639 -1.952 -2.387 1.00 97.50 174 CYS A N 1
ATOM 1379 C CA . CYS A 1 174 ? -0.312 -2.537 -2.348 1.00 97.50 174 CYS A CA 1
ATOM 1380 C C . CYS A 1 174 ? 0.195 -2.706 -0.904 1.00 97.50 174 CYS A C 1
ATOM 1382 O O . CYS A 1 174 ? 0.818 -3.728 -0.608 1.00 97.50 174 CYS A O 1
ATOM 1384 N N . PHE A 1 175 ? -0.131 -1.800 0.027 1.00 97.38 175 PHE A N 1
ATOM 1385 C CA . PHE A 1 175 ? 0.180 -1.977 1.458 1.00 97.38 175 PHE A CA 1
ATOM 1386 C C . PHE A 1 175 ? -0.402 -3.280 2.004 1.00 97.38 175 PHE A C 1
ATOM 1388 O O . PHE A 1 175 ? 0.254 -3.999 2.761 1.00 97.38 175 PHE A O 1
ATOM 1395 N N . GLY A 1 176 ? -1.590 -3.658 1.530 1.00 96.19 176 GLY A N 1
ATOM 1396 C CA . GLY A 1 176 ? -2.240 -4.906 1.900 1.00 96.19 176 GLY A CA 1
ATOM 1397 C C . GLY A 1 176 ? -1.498 -6.164 1.438 1.00 96.19 176 GLY A C 1
ATOM 1398 O O . GLY A 1 176 ? -1.776 -7.251 1.939 1.00 96.19 176 GLY A O 1
ATOM 1399 N N . MET A 1 177 ? -0.513 -6.056 0.546 1.00 96.31 177 MET A N 1
ATOM 1400 C CA . MET A 1 177 ? 0.379 -7.163 0.173 1.00 96.31 177 MET A CA 1
ATOM 1401 C C . MET A 1 177 ? 1.611 -7.268 1.079 1.00 96.31 177 MET A C 1
ATOM 1403 O O . MET A 1 177 ? 2.282 -8.301 1.077 1.00 96.31 177 MET A O 1
ATOM 1407 N N . LEU A 1 178 ? 1.895 -6.225 1.863 1.00 94.44 178 LEU A N 1
ATOM 1408 C CA . LEU A 1 178 ? 3.055 -6.133 2.746 1.00 94.44 178 LEU A CA 1
ATOM 1409 C C . LEU A 1 178 ? 2.730 -6.206 4.226 1.00 94.44 178 LEU A C 1
ATOM 1411 O O . LEU A 1 178 ? 3.611 -6.586 4.976 1.00 94.44 178 LEU A O 1
ATOM 1415 N N . CYS A 1 179 ? 1.551 -5.795 4.674 1.00 93.50 179 CYS A N 1
ATOM 1416 C CA . CYS A 1 179 ? 1.286 -5.701 6.106 1.00 93.50 179 CYS A CA 1
ATOM 1417 C C . CYS A 1 179 ? 1.217 -7.078 6.789 1.00 93.50 179 CYS A C 1
ATOM 1419 O O . CYS A 1 179 ? 1.057 -8.122 6.147 1.00 93.50 179 CYS A O 1
ATOM 1421 N N . ASP A 1 180 ? 1.279 -7.089 8.108 1.00 90.25 180 ASP A N 1
ATOM 1422 C CA . ASP A 1 180 ? 0.836 -8.230 8.900 1.00 90.25 180 ASP A CA 1
ATOM 1423 C C . ASP A 1 180 ? -0.630 -8.032 9.286 1.00 90.25 180 ASP A C 1
ATOM 1425 O O . ASP A 1 180 ? -1.142 -6.913 9.274 1.00 90.25 180 ASP A O 1
ATOM 1429 N N . PHE A 1 181 ? -1.354 -9.113 9.557 1.00 84.50 181 PHE A N 1
ATOM 1430 C CA . PHE A 1 181 ? -2.759 -9.026 9.954 1.00 84.50 181 PHE A CA 1
ATOM 1431 C C . PHE A 1 181 ? -3.037 -9.965 11.122 1.00 84.50 181 PHE A C 1
ATOM 1433 O O . PHE A 1 181 ? -2.427 -11.027 11.220 1.00 84.50 181 PHE A O 1
ATOM 1440 N N . VAL A 1 182 ? -3.981 -9.569 11.975 1.00 78.75 182 VAL A N 1
ATOM 1441 C CA . VAL A 1 182 ? -4.532 -10.420 13.033 1.00 78.75 182 VAL A CA 1
ATOM 1442 C C . VAL A 1 182 ? -5.826 -11.049 12.501 1.00 78.75 182 VAL A C 1
ATOM 1444 O O . VAL A 1 182 ? -6.741 -10.312 12.112 1.00 78.75 182 VAL A O 1
ATOM 1447 N N . PRO A 1 183 ? -5.923 -12.387 12.395 1.00 74.44 183 PRO A N 1
ATOM 1448 C CA . PRO A 1 183 ? -7.156 -13.050 11.987 1.00 74.44 183 PRO A CA 1
ATOM 1449 C C . PRO A 1 183 ? -8.296 -12.756 12.965 1.00 74.44 183 PRO A C 1
ATOM 1451 O O . PRO A 1 183 ? -8.105 -12.777 14.172 1.00 74.44 183 PRO A O 1
ATOM 1454 N N . ALA A 1 184 ? -9.518 -12.569 12.459 1.00 67.88 184 ALA A N 1
ATOM 1455 C CA . ALA A 1 184 ? -10.671 -12.253 13.309 1.00 67.88 184 ALA A CA 1
ATOM 1456 C C . ALA A 1 184 ? -11.060 -13.364 14.310 1.00 67.88 184 ALA A C 1
ATOM 1458 O O . ALA A 1 184 ? -11.806 -13.094 15.244 1.00 67.88 184 ALA A O 1
ATOM 1459 N N . ALA A 1 185 ? -10.587 -14.597 14.093 1.00 64.00 185 ALA A N 1
ATOM 1460 C CA . ALA A 1 185 ? -10.814 -15.740 14.980 1.00 64.00 185 ALA A CA 1
ATOM 1461 C C . ALA A 1 185 ? -9.795 -15.828 16.131 1.00 64.00 185 ALA A C 1
ATOM 1463 O O . ALA A 1 185 ? -9.980 -16.634 17.039 1.00 64.00 185 ALA A O 1
ATOM 1464 N N . GLU A 1 186 ? -8.732 -15.021 16.103 1.00 56.62 186 GLU A N 1
ATOM 1465 C CA . GLU A 1 186 ? -7.830 -14.869 17.240 1.00 56.62 186 GLU A CA 1
ATOM 1466 C C . GLU A 1 186 ? -8.316 -13.682 18.082 1.00 56.62 186 GLU A C 1
ATOM 1468 O O . GLU A 1 186 ? -8.592 -12.616 17.519 1.00 56.62 186 GLU A O 1
ATOM 1473 N N . PRO A 1 187 ? -8.456 -13.825 19.413 1.00 50.31 187 PRO A N 1
ATOM 1474 C CA . PRO A 1 187 ? -8.750 -12.676 20.253 1.00 50.31 187 PRO A CA 1
ATOM 1475 C C . PRO A 1 187 ? -7.641 -11.637 20.061 1.00 50.31 187 PRO A C 1
ATOM 1477 O O . PRO A 1 187 ? -6.455 -11.982 20.072 1.00 50.31 187 PRO A O 1
ATOM 1480 N N . ALA A 1 188 ? -8.018 -10.363 19.891 1.00 51.91 188 ALA A N 1
ATOM 1481 C CA . ALA A 1 188 ? -7.066 -9.264 19.996 1.00 51.91 188 ALA A CA 1
ATOM 1482 C C . ALA A 1 188 ? -6.252 -9.484 21.273 1.00 51.91 188 ALA A C 1
ATOM 1484 O O . ALA A 1 188 ? -6.832 -9.716 22.336 1.00 51.91 188 ALA A O 1
ATOM 1485 N N . LYS A 1 189 ? -4.918 -9.473 21.174 1.00 46.28 189 LYS A N 1
ATOM 1486 C CA . LYS A 1 189 ? -4.059 -9.618 22.349 1.00 46.28 189 LYS A CA 1
ATOM 1487 C C . LYS A 1 189 ? -4.334 -8.441 23.282 1.00 46.28 189 LYS A C 1
ATOM 1489 O O . LYS A 1 189 ? -3.716 -7.390 23.148 1.00 46.28 189 LYS A O 1
ATOM 1494 N N . VAL A 1 190 ? -5.234 -8.620 24.244 1.00 43.06 190 VAL A N 1
ATOM 1495 C CA . VAL A 1 190 ? -5.276 -7.788 25.439 1.00 43.06 190 VAL A CA 1
ATOM 1496 C C . VAL A 1 190 ? -3.997 -8.132 26.187 1.00 43.06 190 VAL A C 1
ATOM 1498 O O . VAL A 1 190 ? -3.927 -9.121 26.911 1.00 43.06 190 VAL A O 1
ATOM 1501 N N . ARG A 1 191 ? -2.934 -7.364 25.940 1.00 44.72 191 ARG A N 1
ATOM 1502 C CA . ARG A 1 191 ? -1.726 -7.411 26.763 1.00 44.72 191 ARG A CA 1
ATOM 1503 C C . ARG A 1 191 ? -2.036 -6.705 28.078 1.00 44.72 191 ARG A C 1
ATOM 1505 O O . ARG A 1 191 ? -1.641 -5.567 28.292 1.00 44.72 191 ARG A O 1
ATOM 1512 N N . ALA A 1 192 ? -2.790 -7.376 28.939 1.00 47.34 192 ALA A N 1
ATOM 1513 C CA . ALA A 1 192 ? -2.772 -7.071 30.354 1.00 47.34 192 ALA A CA 1
ATOM 1514 C C . ALA A 1 192 ? -1.490 -7.687 30.911 1.00 47.34 192 ALA A C 1
ATOM 1516 O O . ALA A 1 192 ? -1.446 -8.894 31.087 1.00 47.34 192 ALA A O 1
ATOM 1517 N N . GLU A 1 193 ? -0.444 -6.882 31.101 1.00 41.75 193 GLU A N 1
ATOM 1518 C CA . GLU A 1 193 ? 0.615 -7.139 32.085 1.00 41.75 193 GLU A CA 1
ATOM 1519 C C . GLU A 1 193 ? 1.611 -5.977 32.094 1.00 41.75 193 GLU A C 1
ATOM 1521 O O . GLU A 1 193 ? 2.470 -5.874 31.225 1.00 41.75 193 GLU A O 1
ATOM 1526 N N . LEU A 1 194 ? 1.453 -5.092 33.082 1.00 40.50 194 LEU A N 1
ATOM 1527 C CA . LEU A 1 194 ? 2.524 -4.376 33.791 1.00 40.50 194 LEU A CA 1
ATOM 1528 C C . LEU A 1 194 ? 1.897 -3.659 35.004 1.00 40.50 194 LEU A C 1
ATOM 1530 O O . LEU A 1 194 ? 1.919 -2.437 35.116 1.00 40.50 194 LEU A O 1
ATOM 1534 N N . THR A 1 195 ? 1.246 -4.409 35.902 1.00 40.00 195 THR A N 1
ATOM 1535 C CA . THR A 1 195 ? 0.870 -3.880 37.235 1.00 40.00 195 THR A CA 1
ATOM 1536 C C . THR A 1 195 ? 0.651 -4.947 38.314 1.00 40.00 195 THR A C 1
ATOM 1538 O O . THR A 1 195 ? 0.005 -4.660 39.314 1.00 40.00 195 THR A O 1
ATOM 1541 N N . LEU A 1 196 ? 1.203 -6.162 38.168 1.00 40.47 196 LEU A N 1
ATOM 1542 C CA . LEU A 1 196 ? 1.182 -7.154 39.260 1.00 40.47 196 LEU A CA 1
ATOM 1543 C C . LEU A 1 196 ? 2.552 -7.510 39.859 1.00 40.47 196 LEU A C 1
ATOM 1545 O O . LEU A 1 196 ? 2.586 -8.055 40.952 1.00 40.47 196 LEU A O 1
ATOM 1549 N N . ASN A 1 197 ? 3.672 -7.119 39.240 1.00 42.44 197 ASN A N 1
ATOM 1550 C CA . ASN A 1 197 ? 5.011 -7.409 39.786 1.00 42.44 197 ASN A CA 1
ATOM 1551 C C . ASN A 1 197 ? 5.637 -6.242 40.575 1.00 42.44 197 ASN A C 1
ATOM 1553 O O . ASN A 1 197 ? 6.816 -6.293 40.901 1.00 42.44 197 ASN A O 1
ATOM 1557 N N . ALA A 1 198 ? 4.864 -5.196 40.890 1.00 47.44 198 ALA A N 1
ATOM 1558 C CA . ALA A 1 198 ? 5.326 -4.052 41.687 1.00 47.44 198 ALA A CA 1
ATOM 1559 C C . ALA A 1 198 ? 4.782 -4.040 43.131 1.00 47.44 198 ALA A C 1
ATOM 1561 O O . ALA A 1 198 ? 4.980 -3.060 43.838 1.00 47.44 198 ALA A O 1
ATOM 1562 N N . MET A 1 199 ? 4.098 -5.102 43.579 1.00 46.78 199 MET A N 1
ATOM 1563 C CA . MET A 1 199 ? 3.592 -5.219 44.961 1.00 46.78 199 MET A CA 1
ATOM 1564 C C . MET A 1 199 ? 4.037 -6.504 45.679 1.00 46.78 199 MET A C 1
ATOM 1566 O O . MET A 1 199 ? 3.401 -6.933 46.637 1.00 46.78 199 MET A O 1
ATOM 1570 N N . SER A 1 200 ? 5.133 -7.124 45.239 1.00 46.81 200 SER A N 1
ATOM 1571 C CA . SER A 1 200 ? 5.687 -8.322 45.887 1.00 46.81 200 SER A CA 1
ATOM 1572 C C . SER A 1 200 ? 7.221 -8.355 45.919 1.00 46.81 200 SER A C 1
ATOM 1574 O O . SER A 1 200 ? 7.809 -9.432 45.840 1.00 46.81 200 SER A O 1
ATOM 1576 N N . GLY A 1 201 ? 7.870 -7.192 46.018 1.00 38.94 201 GLY A N 1
ATOM 1577 C CA . GLY A 1 201 ? 9.318 -7.060 46.205 1.00 38.94 201 GLY A CA 1
ATOM 1578 C C . GLY A 1 201 ? 9.641 -5.966 47.203 1.00 38.94 201 GLY A C 1
ATOM 1579 O O . GLY A 1 201 ? 9.023 -4.887 47.068 1.00 38.94 201 GLY A O 1
#

Radius of gyration: 17.8 Å; chains: 1; bounding box: 38×38×64 Å